Protein 5H7E (pdb70)

Solvent-accessible surface area: 9985 Å² total; per-residue (Å²): 153,156,114,84,63,54,105,0,10,0,0,0,148,8,31,70,121,2,15,51,27,0,35,126,6,19,90,107,30,47,63,72,18,141,56,18,89,66,108,23,8,31,0,42,0,0,61,0,47,57,0,48,45,135,60,22,83,38,0,68,143,7,0,70,154,27,1,80,119,31,32,60,5,96,0,41,3,137,19,33,17,65,66,58,159,66,78,69,28,120,20,0,25,0,96,3,78,9,153,17,3,81,106,2,0,82,71,0,30,40,4,0,174,141,54,67,11,50,59,91,45,160,78,24,127,14,40,0,18,0,0,111,7,61,34,116,26,82,80,14,68,128,35,156,29,134,59,47,20,82,2,72,15,0,10,0,22,64,15,53,115,51,119,97,15,45,70,68,75,90,60,21,89,7,132,6,152,24,50,88,117,120

CATH classification: 3.90.1140.10

Organism: Deinococcus radiodurans (NCBI:txid1299)

Foldseek 3Di:
DDQAFFKKFKWFQDDPVPLVVLVVLCVQWDDFKDWDDNRRWTWTLWIFGGHRPVCVVVLVVLQQVLQAAAAFKKKWWWKWDFPPPDDDGFWIWIFIDTVCRLVSSVSSVVSCVVSVGDTDDDPRGTIITTIGGDDDTDDGDMDTDGDIDTGFWMWMWTWDADPVGIDIDTPDTHGRNHDPVD

Sequence (182 aa):
HQPSTYRLFYALRVPADITAPLAEAQAKLRGNWRAVRPDQMHVTLSYLPAVPPERVEDLKRLGTRLTQDLPPLHVNLRGTGYFPNEGSPRVWFVKTEAEGLTELAENLRAGIRELGIGTDDLAFKAHITLARKKGPAPRLPPLIFDQSWTAPGLTLYRSILRKTGPIYEVQSTFRFRGSASQ

Secondary structure (DSSP, 8-state):
-PPP-EEEEEEEE--HHHHHHHHHHHTT--TT-EEPPGGG-EEEEEEEEEE-GGGHHHHHHHHHHHHTTSPPEEEEEEEEEEESSSSS--EEEEEEE-TTHHHHHHHHHHHHHHTT------S---EEEEEE-SS--PPPPP-B---EEEE-EEEEEEEE--SS--EEEEEEEEE----S--

Nearest PDB structures (foldseek):
  5h7f-assembly1_A  TM=1.005E+00  e=1.367E-35  Deinococcus radiodurans
  1iuh-assembly1_A  TM=9.443E-01  e=1.692E-19  Thermus thermophilus
  1vgj-assembly1_A  TM=8.661E-01  e=1.475E-11  Pyrococcus horikoshii
  4qak-assembly2_B  TM=8.804E-01  e=3.250E-10  Escherichia coli K-12
  5ldo-assembly1_A  TM=8.789E-01  e=5.592E-10  Escherichia coli BL21(DE3)

B-factor: mean 34.12, std 15.96, range [13.55, 97.1]

Radius of gyration: 16.76 Å; Cα contacts (8 Å, |Δi|>4): 367; chains: 1; bounding box: 36×46×36 Å

InterPro domains:
  IPR004175 RNA 2',3'-cyclic phosphodiesterase [MF_01940] (40-210)
  IPR004175 RNA 2',3'-cyclic phosphodiesterase [PTHR35561] (32-211)
  IPR004175 RNA 2',3'-cyclic phosphodiesterase [TIGR02258] (41-209)
  IPR009097 Cyclic phosphodiesterase [SSF55144] (40-212)
  IPR014051 Phosphoesterase, HXTX [PF02834] (48-126)
  IPR014051 Phosphoesterase, HXTX [PF02834] (132-202)

Structure (mmCIF, N/CA/C/O backbone):
data_5H7E
#
_entry.id   5H7E
#
_cell.length_a   91.220
_cell.length_b   91.220
_cell.length_c   169.830
_cell.angle_alpha   90.00
_cell.angle_beta   90.00
_cell.angle_gamma   120.00
#
_symmetry.space_group_name_H-M   'H 3 2'
#
loop_
_entity.id
_entity.type
_entity.pdbx_description
1 polymer "RNA 2',3'-cyclic phosphodiesterase"
2 non-polymer GLYCEROL
3 non-polymer 'SULFATE ION'
4 water water
#
loop_
_atom_site.group_PDB
_atom_site.id
_atom_site.type_symbol
_atom_site.label_atom_id
_atom_site.label_alt_id
_atom_site.label_comp_id
_atom_site.label_asym_id
_atom_site.label_entity_id
_atom_site.label_seq_id
_atom_site.pdbx_PDB_ins_code
_atom_site.Cartn_x
_atom_site.Cartn_y
_atom_site.Cartn_z
_atom_site.occupancy
_atom_site.B_iso_or_equiv
_atom_site.auth_seq_id
_atom_site.auth_comp_id
_atom_site.auth_asym_id
_atom_site.auth_atom_id
_atom_site.pdbx_PDB_model_num
ATOM 1 N N . HIS A 1 1 ? -2.188 -25.927 -34.542 1.00 66.01 35 HIS A N 1
ATOM 2 C CA . HIS A 1 1 ? -3.270 -25.914 -33.564 1.00 60.46 35 HIS A CA 1
ATOM 3 C C . HIS A 1 1 ? -3.682 -24.475 -33.238 1.00 58.93 35 HIS A C 1
ATOM 4 O O . HIS A 1 1 ? -2.902 -23.526 -33.335 1.00 59.20 35 HIS A O 1
ATOM 6 N N . GLN A 1 2 ? -4.934 -24.327 -32.885 1.00 48.63 36 GLN A N 1
ATOM 7 C CA . GLN A 1 2 ? -5.503 -23.040 -32.544 1.00 47.71 36 GLN A CA 1
ATOM 8 C C . GLN A 1 2 ? -5.288 -22.761 -31.055 1.00 47.17 36 GLN A C 1
ATOM 9 O O . GLN A 1 2 ? -4.866 -23.645 -30.302 1.00 47.95 36 GLN A O 1
ATOM 15 N N . PRO A 1 3 ? -5.540 -21.529 -30.595 1.00 43.65 37 PRO A N 1
ATOM 16 C CA . PRO A 1 3 ? -5.309 -21.223 -29.174 1.00 43.40 37 PRO A CA 1
ATOM 17 C C . PRO A 1 3 ? -6.140 -22.113 -28.253 1.00 42.81 37 PRO A C 1
ATOM 18 O O . PRO A 1 3 ? -7.320 -22.378 -28.494 1.00 38.31 37 PRO A O 1
ATOM 22 N N . SER A 1 4 ? -5.518 -22.586 -27.181 1.00 40.81 38 SER A N 1
ATOM 23 C CA . SER A 1 4 ? -6.232 -23.526 -26.328 1.00 37.26 38 SER A CA 1
ATOM 24 C C . SER A 1 4 ? -7.434 -22.853 -25.662 1.00 34.75 38 SER A C 1
ATOM 25 O O . SER A 1 4 ? -7.479 -21.633 -25.449 1.00 40.83 38 SER A O 1
ATOM 28 N N . THR A 1 5 ? -8.437 -23.662 -25.388 1.00 33.17 39 THR A N 1
ATOM 29 C CA . THR A 1 5 ? -9.665 -23.216 -24.753 1.00 30.90 39 THR A CA 1
ATOM 30 C C . THR A 1 5 ? -9.910 -24.112 -23.555 1.00 31.70 39 THR A C 1
ATOM 31 O O . THR A 1 5 ? -9.332 -25.195 -23.443 1.00 34.99 39 THR A O 1
ATOM 35 N N . TYR A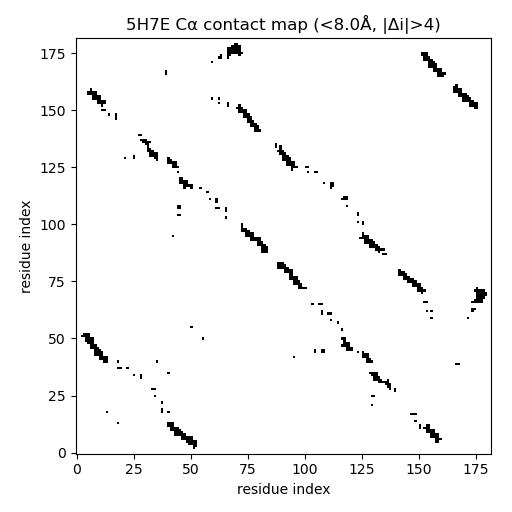 1 6 ? -10.830 -23.680 -22.702 1.00 27.51 40 TYR A N 1
ATOM 36 C CA . TYR A 1 6 ? -11.291 -24.419 -21.540 1.00 27.27 40 TYR A CA 1
ATOM 37 C C . TYR A 1 6 ? -12.713 -24.919 -21.756 1.00 29.56 40 TYR A C 1
ATOM 38 O O . TYR A 1 6 ? -13.541 -24.216 -22.325 1.00 27.96 40 TYR A O 1
ATOM 47 N N . ARG A 1 7 ? -13.038 -26.082 -21.168 1.00 27.11 41 ARG A N 1
ATOM 48 C CA . ARG A 1 7 ? -14.424 -26.547 -21.065 1.00 25.68 41 ARG A CA 1
ATOM 49 C 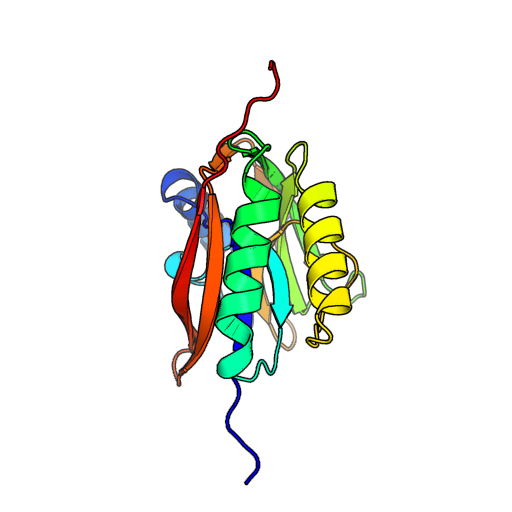C . ARG A 1 7 ? -14.916 -26.140 -19.699 1.00 29.08 41 ARG A C 1
ATOM 50 O O . ARG A 1 7 ? -14.372 -26.608 -18.683 1.00 27.21 41 ARG A O 1
ATOM 58 N N . LEU A 1 8 ? -15.910 -25.240 -19.670 1.00 21.41 42 LEU A N 1
ATOM 59 C CA . LEU A 1 8 ? -16.347 -24.693 -18.401 1.00 21.84 42 LEU A CA 1
ATOM 60 C C . LEU A 1 8 ? -17.832 -24.959 -18.247 1.00 19.59 42 LEU A C 1
ATOM 61 O O . LEU A 1 8 ? -18.550 -25.183 -19.222 1.00 21.62 42 LEU A O 1
ATOM 66 N N . PHE A 1 9 ? -18.302 -24.945 -16.997 1.00 19.83 43 PHE A N 1
ATOM 67 C CA . PHE A 1 9 ? -19.749 -24.977 -16.819 1.00 19.17 43 PHE A CA 1
ATOM 68 C C . PHE A 1 9 ? -20.091 -24.344 -15.487 1.00 18.61 43 PHE A C 1
ATOM 69 O O . PHE A 1 9 ? -19.276 -24.327 -14.575 1.00 19.41 43 PHE A O 1
ATOM 77 N N . TYR A 1 10 ? -21.271 -23.721 -15.433 1.00 18.11 44 TYR A N 1
ATOM 78 C CA . TYR A 1 10 ? -21.800 -23.172 -14.189 1.00 17.44 44 TYR A CA 1
ATOM 79 C C . TYR A 1 10 ? -22.742 -24.195 -13.591 1.00 16.83 44 TYR A C 1
ATOM 80 O O . TYR A 1 10 ? -23.539 -24.781 -14.328 1.00 19.34 44 TYR A O 1
ATOM 89 N N . ALA A 1 11 ? -22.580 -24.461 -12.302 1.00 18.65 45 ALA A N 1
ATOM 90 C CA . ALA A 1 11 ? -23.450 -25.487 -11.712 1.00 18.12 45 ALA A CA 1
ATOM 91 C C . ALA A 1 11 ? -23.620 -25.178 -10.238 1.00 16.42 45 ALA A C 1
ATOM 92 O O . ALA A 1 11 ? -22.812 -24.478 -9.624 1.00 19.23 45 ALA A O 1
ATOM 94 N N . LEU A 1 12 ? -24.636 -25.805 -9.637 1.00 16.64 46 LEU A N 1
ATOM 95 C CA . LEU A 1 12 ? -24.716 -25.914 -8.172 1.00 16.59 46 LEU A CA 1
ATOM 96 C C . LEU A 1 12 ? -24.076 -27.223 -7.714 1.00 19.34 46 LEU A C 1
ATOM 97 O O . LEU A 1 12 ? -24.364 -28.298 -8.262 1.00 17.59 46 LEU A O 1
ATOM 102 N N . ARG A 1 13 ? -23.196 -27.121 -6.724 1.00 17.15 47 ARG A N 1
ATOM 103 C CA . ARG A 1 13 ? -22.655 -28.275 -6.038 1.00 17.29 47 ARG A CA 1
ATOM 104 C C . ARG A 1 13 ? -23.770 -28.968 -5.269 1.00 19.22 47 ARG A C 1
ATOM 105 O O . ARG A 1 13 ? -24.765 -28.348 -4.900 1.00 20.22 47 ARG A O 1
ATOM 113 N N . VAL A 1 14 ? -23.617 -30.272 -5.066 1.00 18.18 48 VAL A N 1
ATOM 114 C CA . VAL A 1 14 ? -24.609 -31.067 -4.338 1.00 18.33 48 VAL A CA 1
ATOM 115 C C . VAL A 1 14 ? -23.932 -31.559 -3.068 1.00 16.39 48 VAL A C 1
ATOM 116 O O . VAL A 1 14 ? -22.863 -32.203 -3.156 1.00 17.29 48 VAL A O 1
ATOM 120 N N . PRO A 1 15 ? -24.467 -31.283 -1.877 1.00 15.58 49 PRO A N 1
ATOM 121 C CA . PRO A 1 15 ? -23.774 -31.612 -0.641 1.00 16.66 49 PRO A CA 1
ATOM 122 C C . PRO A 1 15 ? -23.953 -33.073 -0.243 1.00 17.39 49 PRO A C 1
ATOM 123 O O . PRO A 1 15 ? -24.756 -33.811 -0.810 1.00 17.86 49 PRO A O 1
ATOM 127 N N . ALA A 1 16 ? -23.169 -33.424 0.747 1.00 17.84 50 ALA A N 1
ATOM 128 C CA . ALA A 1 16 ? -23.047 -34.827 1.157 1.00 19.77 50 ALA A CA 1
ATOM 129 C C . ALA A 1 16 ? -24.379 -35.421 1.564 1.00 20.94 50 ALA A C 1
ATOM 130 O O . ALA A 1 16 ? -24.622 -36.619 1.367 1.00 18.48 50 ALA A O 1
ATOM 132 N N . ASP A 1 17 ? -25.240 -34.622 2.205 1.00 19.20 51 ASP A N 1
ATOM 133 C CA . ASP A 1 17 ? -26.492 -35.225 2.650 1.00 19.34 51 ASP A CA 1
ATOM 134 C C . ASP A 1 17 ? -27.435 -35.510 1.520 1.00 17.81 51 ASP A C 1
ATOM 135 O O . ASP A 1 17 ? -28.463 -36.186 1.746 1.00 21.69 51 ASP A O 1
ATOM 140 N N . ILE A 1 18 ? -27.117 -35.024 0.323 1.00 15.59 52 ILE A N 1
ATOM 141 C CA . ILE A 1 18 ? -27.917 -35.302 -0.869 1.00 16.95 52 ILE A CA 1
ATOM 142 C C . ILE A 1 18 ? -27.236 -36.336 -1.750 1.00 19.13 52 ILE A C 1
ATOM 143 O O . ILE A 1 18 ? -27.899 -37.222 -2.284 1.00 17.47 52 ILE A O 1
ATOM 148 N N . THR A 1 19 ? -25.901 -36.242 -1.906 1.00 18.07 53 THR A N 1
ATOM 149 C CA . THR A 1 19 ? -25.273 -37.256 -2.759 1.00 15.07 53 THR A CA 1
ATOM 150 C C . THR A 1 19 ? -25.412 -38.626 -2.133 1.00 18.20 53 THR A C 1
ATOM 151 O O . THR A 1 19 ? -25.400 -39.628 -2.856 1.00 19.91 53 THR A O 1
ATOM 155 N N . ALA A 1 20 ? -25.541 -38.712 -0.797 1.00 20.98 54 ALA A N 1
ATOM 156 C CA . ALA A 1 20 ? -25.584 -40.051 -0.210 1.00 21.55 54 ALA A CA 1
ATOM 157 C C . ALA A 1 20 ? -26.862 -40.782 -0.580 1.00 20.85 54 ALA A C 1
ATOM 158 O O . ALA A 1 20 ? -26.764 -41.954 -1.017 1.00 21.86 54 ALA A O 1
ATOM 160 N N . PRO A 1 21 ? -28.047 -40.213 -0.426 1.00 20.29 55 PRO A N 1
ATOM 161 C CA . PRO A 1 21 ? -29.233 -40.963 -0.862 1.00 21.30 55 PRO A CA 1
ATOM 162 C C . PRO A 1 21 ? -29.282 -41.155 -2.360 1.00 20.57 55 PRO A C 1
ATOM 163 O O . PRO A 1 21 ? -29.830 -42.162 -2.840 1.00 22.71 55 PRO A O 1
ATOM 167 N N . LEU A 1 22 ? -28.690 -40.258 -3.124 1.00 18.47 56 LEU A N 1
ATOM 168 C CA . LEU A 1 22 ? -28.644 -40.496 -4.563 1.00 18.58 56 LEU A CA 1
ATOM 169 C C . LEU A 1 22 ? -27.777 -41.700 -4.878 1.00 18.68 56 LEU A C 1
ATOM 170 O O . LEU A 1 22 ? -28.061 -42.489 -5.787 1.00 20.74 56 LEU A O 1
ATOM 175 N N . ALA A 1 23 ? -26.633 -41.818 -4.208 1.00 17.91 57 ALA A N 1
ATOM 176 C CA . ALA A 1 23 ? -25.806 -42.979 -4.454 1.00 20.36 57 ALA A CA 1
ATOM 177 C C . ALA A 1 23 ? -26.509 -44.256 -4.053 1.00 21.35 57 ALA A C 1
ATOM 178 O O . ALA A 1 23 ? -26.272 -45.302 -4.668 1.00 25.83 57 ALA A O 1
ATOM 180 N N . GLU A 1 24 ? -27.329 -44.209 -2.985 1.00 21.83 58 GLU A N 1
ATOM 181 C CA . GLU A 1 24 ? -28.077 -45.389 -2.611 1.00 26.32 58 GLU A CA 1
ATOM 182 C C . GLU A 1 24 ? -29.047 -45.782 -3.721 1.00 24.72 58 GLU A C 1
ATOM 183 O O . GLU A 1 24 ? -29.257 -46.973 -3.967 1.00 29.42 58 GLU A O 1
ATOM 189 N N . ALA A 1 25 ? -29.635 -44.802 -4.404 1.00 23.99 59 ALA A N 1
ATOM 190 C CA . ALA A 1 25 ? -30.501 -45.120 -5.553 1.00 23.70 59 ALA A CA 1
ATOM 191 C C . ALA A 1 25 ? -29.718 -45.765 -6.683 1.00 26.31 59 ALA A C 1
ATOM 192 O O . ALA A 1 25 ? -30.231 -46.621 -7.405 1.00 27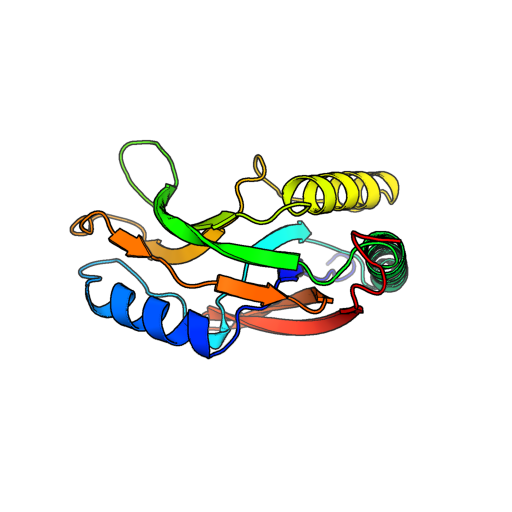.64 59 ALA A O 1
ATOM 194 N N . GLN A 1 26 ? -28.455 -45.378 -6.860 1.00 25.03 60 GLN A N 1
ATOM 195 C CA . GLN A 1 26 ? -27.671 -45.986 -7.923 1.00 25.30 60 GLN A CA 1
ATOM 196 C C . GLN A 1 26 ? -27.364 -47.448 -7.700 1.00 27.03 60 GLN A C 1
ATOM 197 O O . GLN A 1 26 ? -26.968 -48.119 -8.646 1.00 31.72 60 GLN A O 1
ATOM 203 N N . ALA A 1 27 ? -27.521 -47.960 -6.482 1.00 32.45 61 ALA A N 1
ATOM 204 C CA . ALA A 1 27 ? -27.309 -49.395 -6.277 1.00 40.14 61 ALA A CA 1
ATOM 205 C C . ALA A 1 27 ? -28.243 -50.240 -7.140 1.00 44.36 61 ALA A C 1
ATOM 206 O O . ALA A 1 27 ? -27.963 -51.425 -7.381 1.00 42.57 61 ALA A O 1
ATOM 208 N N . LYS A 1 28 ? -29.346 -49.665 -7.622 1.00 41.07 62 LYS A N 1
ATOM 209 C CA . LYS A 1 28 ? -30.269 -50.400 -8.485 1.00 45.56 62 LYS A CA 1
ATOM 210 C C . LYS A 1 28 ? -29.788 -50.508 -9.927 1.00 51.85 62 LYS A C 1
ATOM 211 O O . LYS A 1 28 ? -30.322 -51.328 -10.679 1.00 55.65 62 LYS A O 1
ATOM 217 N N . LEU A 1 29 ? -28.795 -49.728 -10.340 1.00 36.97 63 LEU A N 1
ATOM 218 C CA . LEU A 1 29 ? -28.334 -49.817 -11.717 1.00 34.34 63 LEU A CA 1
ATOM 219 C C . LEU A 1 29 ? -27.851 -51.222 -12.050 1.00 51.65 63 LEU A C 1
ATOM 220 O O . LEU A 1 29 ? -27.232 -51.898 -11.227 1.00 51.77 63 LEU A O 1
ATOM 225 N N . ARG A 1 30 ? -28.074 -51.625 -13.296 1.00 48.17 64 ARG A N 1
ATOM 226 C CA . ARG A 1 30 ? -27.591 -52.909 -13.783 1.00 48.17 64 ARG A CA 1
ATOM 227 C C . ARG A 1 30 ? -27.187 -52.755 -15.245 1.00 49.94 64 ARG A C 1
ATOM 228 O O . ARG A 1 30 ? -27.531 -51.780 -15.910 1.00 46.58 64 ARG A O 1
ATOM 230 N N . GLY A 1 31 ? -26.446 -53.725 -15.756 1.00 54.79 65 GLY A N 1
ATOM 231 C CA . GLY A 1 31 ? -26.176 -53.708 -17.183 1.00 48.80 65 GLY A CA 1
ATOM 232 C C . GLY A 1 31 ? -25.227 -52.601 -17.592 1.00 41.03 65 GLY A C 1
ATOM 233 O O . GLY A 1 31 ? -24.255 -52.297 -16.902 1.00 56.21 65 GLY A O 1
ATOM 234 N N . ASN A 1 32 ? -25.500 -51.980 -18.738 1.00 44.61 66 ASN A N 1
ATOM 235 C CA . ASN A 1 32 ? -24.566 -51.017 -19.305 1.00 44.35 66 ASN A CA 1
ATOM 236 C C . ASN A 1 32 ? -24.619 -49.657 -18.625 1.00 39.75 66 ASN A C 1
ATOM 237 O O . ASN A 1 32 ? -23.901 -48.751 -19.062 1.00 41.62 66 ASN A O 1
ATOM 242 N N . TRP A 1 33 ? -25.477 -49.475 -17.614 1.00 40.69 67 TRP A N 1
ATOM 243 C CA . TRP A 1 33 ? -25.503 -48.203 -16.897 1.00 36.94 67 TRP A CA 1
ATOM 244 C C . TRP A 1 33 ? -24.188 -47.966 -16.162 1.00 37.60 67 TRP A C 1
ATOM 245 O O . TRP A 1 33 ? -23.653 -48.864 -15.501 1.00 41.82 67 TRP A O 1
ATOM 256 N N . ARG A 1 34 ? -23.694 -46.733 -16.254 1.00 36.74 68 ARG A N 1
ATOM 257 C CA . ARG A 1 34 ? -22.463 -46.282 -15.615 1.00 35.31 68 ARG A CA 1
ATOM 258 C C . ARG A 1 34 ? -22.842 -45.179 -14.639 1.00 30.24 68 ARG A C 1
ATOM 259 O O . ARG A 1 34 ? -23.281 -44.102 -15.065 1.00 28.33 68 ARG A O 1
ATOM 267 N N . ALA A 1 35 ? -22.660 -45.446 -13.350 1.00 31.74 69 ALA A N 1
ATOM 268 C CA . ALA A 1 35 ? -23.059 -44.491 -12.327 1.00 27.10 69 ALA A CA 1
ATOM 269 C C . ALA A 1 35 ? -22.135 -43.290 -12.278 1.00 26.43 69 ALA A C 1
ATOM 270 O O . ALA A 1 35 ? -20.917 -43.413 -12.421 1.00 30.62 69 ALA A O 1
ATOM 272 N N . VAL A 1 36 ? -22.715 -42.121 -12.052 1.00 24.07 70 VAL A N 1
ATOM 273 C CA . VAL A 1 36 ? -21.962 -40.886 -11.827 1.00 23.75 70 VAL A CA 1
ATOM 274 C C . VAL A 1 36 ? -21.398 -40.923 -10.412 1.00 26.19 70 VAL A C 1
ATOM 275 O O . VAL A 1 36 ? -22.104 -41.283 -9.477 1.00 26.64 70 VAL A O 1
ATOM 279 N N . ARG A 1 37 ? -20.117 -40.581 -10.250 1.00 23.31 71 ARG A N 1
ATOM 280 C CA . ARG A 1 37 ? -19.559 -40.606 -8.898 1.00 22.78 71 ARG A CA 1
ATOM 281 C C . ARG A 1 37 ? -20.156 -39.461 -8.096 1.00 20.60 71 ARG A C 1
ATOM 282 O O . ARG A 1 37 ? -20.425 -38.396 -8.626 1.00 21.12 71 ARG A O 1
ATOM 290 N N . PRO A 1 38 ? -20.361 -39.652 -6.791 1.00 18.22 72 PRO A N 1
ATOM 291 C CA . PRO A 1 38 ? -20.881 -38.540 -5.987 1.00 18.38 72 PRO A CA 1
ATOM 292 C C . PRO A 1 38 ? -20.092 -37.248 -6.164 1.00 21.42 72 PRO A C 1
ATOM 293 O O . PRO A 1 38 ? -20.687 -36.162 -6.194 1.00 21.43 72 PRO A O 1
ATOM 297 N N . ASP A 1 39 ? -18.748 -37.337 -6.276 1.00 24.57 73 ASP A N 1
ATOM 298 C CA . ASP A 1 39 ? -17.966 -36.115 -6.454 1.00 26.95 73 ASP A CA 1
ATOM 299 C C . ASP A 1 39 ? -18.302 -35.393 -7.738 1.00 27.38 73 ASP A C 1
ATOM 300 O O . ASP A 1 39 ? -18.011 -34.188 -7.859 1.00 34.92 73 ASP A O 1
ATOM 305 N N . GLN A 1 40 ? -18.867 -36.088 -8.737 1.00 24.61 74 GLN A N 1
ATOM 306 C CA . GLN A 1 40 ? -19.226 -35.553 -10.049 1.00 24.83 74 GLN A CA 1
ATOM 307 C C . GLN A 1 40 ? -20.677 -35.010 -10.110 1.00 23.42 74 GLN A C 1
ATOM 308 O O . GLN A 1 40 ? -21.092 -34.487 -11.145 1.00 24.61 74 GLN A O 1
ATOM 314 N N . MET A 1 41 ? -21.469 -35.175 -9.059 1.00 19.68 75 MET A N 1
ATOM 315 C CA . MET A 1 41 ? -22.889 -34.801 -9.121 1.00 17.86 75 MET A CA 1
ATOM 316 C C . MET A 1 41 ? -23.057 -33.295 -8.952 1.00 19.18 75 MET A C 1
ATOM 317 O O . MET A 1 41 ? -22.493 -32.681 -8.046 1.00 21.70 75 MET A O 1
ATOM 322 N N . HIS A 1 42 ? -23.820 -32.692 -9.847 1.00 17.34 76 HIS A N 1
ATOM 323 C CA . HIS A 1 42 ? -24.018 -31.261 -9.784 1.00 16.70 76 HIS A CA 1
ATOM 324 C C . HIS A 1 42 ? -25.276 -30.942 -10.590 1.00 14.60 76 HIS A C 1
ATOM 325 O O . HIS A 1 42 ? -25.788 -31.772 -11.359 1.00 17.58 76 HIS A O 1
ATOM 332 N N . VAL A 1 43 ? -25.789 -29.724 -10.375 1.00 15.11 77 VAL A N 1
ATOM 333 C CA . VAL A 1 43 ? -26.946 -29.214 -11.143 1.00 13.55 77 VAL A CA 1
ATOM 334 C C . VAL A 1 43 ? -26.415 -28.200 -12.162 1.00 16.22 77 VAL A C 1
ATOM 335 O O . VAL A 1 43 ? -26.052 -27.094 -11.774 1.00 18.44 77 VAL A O 1
ATOM 339 N N . THR A 1 44 ? -26.281 -28.607 -13.430 1.00 15.83 78 THR A N 1
ATOM 340 C CA . THR A 1 44 ? -25.678 -27.717 -14.439 1.00 17.36 78 THR A CA 1
ATOM 341 C C . THR A 1 44 ? -26.661 -26.644 -14.845 1.00 17.84 78 THR A C 1
ATOM 342 O O . THR A 1 44 ? -27.834 -26.928 -15.106 1.00 19.41 78 THR A O 1
ATOM 346 N N . LEU A 1 45 ? -26.175 -25.407 -14.956 1.00 16.22 79 LEU A N 1
ATOM 347 C CA . LEU A 1 45 ? -26.979 -24.298 -15.472 1.00 16.65 79 LEU A CA 1
ATOM 348 C C . LEU A 1 45 ? -26.596 -23.902 -16.905 1.00 18.66 79 LEU A C 1
ATOM 349 O O . LEU A 1 45 ? -27.463 -23.482 -17.669 1.00 20.75 79 LEU A O 1
ATOM 354 N N . SER A 1 46 ? -25.322 -24.013 -17.266 1.00 16.73 80 SER A N 1
ATOM 355 C CA . SER A 1 46 ? -24.916 -23.760 -18.630 1.00 18.02 80 SER A CA 1
ATOM 356 C C . SER A 1 46 ? -23.566 -24.423 -18.848 1.00 18.09 80 SER A C 1
ATOM 357 O O . SER A 1 46 ? -22.711 -24.438 -17.954 1.00 19.98 80 SER A O 1
ATOM 360 N N . TYR A 1 47 ? -23.382 -24.976 -20.040 1.00 19.48 81 TYR A N 1
ATOM 361 C CA . TYR A 1 47 ? -22.136 -25.637 -20.418 1.00 20.48 81 TYR A CA 1
ATOM 362 C C . TYR A 1 47 ? -21.488 -24.861 -21.552 1.00 21.99 81 TYR A C 1
ATOM 363 O O . TYR A 1 47 ? -22.144 -24.546 -22.539 1.00 22.31 81 TYR A O 1
ATOM 372 N N . LEU A 1 48 ? -20.196 -24.580 -21.397 1.00 18.79 82 LEU A N 1
ATOM 373 C CA . LEU A 1 48 ? -19.414 -23.729 -22.301 1.00 19.77 82 LEU A CA 1
ATOM 374 C C . LEU A 1 48 ? -18.245 -24.547 -22.818 1.00 23.90 82 LEU A C 1
ATOM 375 O O . LEU A 1 48 ? -17.191 -24.642 -22.159 1.00 24.81 82 LEU A O 1
ATOM 380 N N . PRO A 1 49 ? -18.361 -25.116 -24.006 1.00 24.90 83 PRO A N 1
ATOM 381 C CA . PRO A 1 49 ? -17.385 -26.140 -24.424 1.00 24.56 83 PRO A CA 1
ATOM 382 C C . PRO A 1 49 ? -16.009 -25.619 -24.754 1.00 28.65 83 PRO A C 1
ATOM 383 O O . PRO A 1 49 ? -15.052 -26.407 -24.771 1.00 28.75 83 PRO A O 1
ATOM 387 N N . ALA A 1 50 ? -15.855 -24.320 -25.106 1.00 25.17 84 ALA A N 1
ATOM 388 C CA . ALA A 1 50 ? -14.557 -23.902 -25.666 1.00 26.87 84 ALA A CA 1
ATOM 389 C C . ALA A 1 50 ? -14.341 -22.415 -25.345 1.00 32.18 84 ALA A C 1
ATOM 390 O O . ALA A 1 50 ? -14.474 -21.540 -26.204 1.00 33.92 84 ALA A O 1
ATOM 392 N N . VAL A 1 51 ? -13.986 -22.113 -24.102 1.00 26.84 85 VAL A N 1
ATOM 393 C CA . VAL A 1 51 ? -13.839 -20.728 -23.654 1.00 26.12 85 VAL A CA 1
ATOM 394 C C . VAL A 1 51 ? -12.371 -20.335 -23.751 1.00 29.95 85 VAL A C 1
ATOM 395 O O . VAL A 1 51 ? -11.531 -20.978 -23.105 1.00 29.69 85 VAL A O 1
ATOM 399 N N . PRO A 1 52 ? -12.026 -19.290 -24.489 1.00 28.44 86 PRO A N 1
ATOM 400 C CA . PRO A 1 52 ? -10.653 -18.801 -24.467 1.00 32.07 86 PRO A CA 1
ATOM 401 C C . PRO A 1 52 ? -10.305 -18.335 -23.064 1.00 32.83 86 PRO A C 1
ATOM 402 O O . PRO A 1 52 ? -11.113 -17.680 -22.400 1.00 29.74 86 PRO A O 1
ATOM 406 N N . PRO A 1 53 ? -9.119 -18.678 -22.549 1.00 33.84 87 PRO A N 1
ATOM 407 C CA . PRO A 1 53 ? -8.829 -18.361 -21.127 1.00 34.29 87 PRO A CA 1
ATOM 408 C C . PRO A 1 53 ? -8.932 -16.870 -20.814 1.00 33.98 87 PRO A C 1
ATOM 409 O O . PRO A 1 53 ? -9.317 -16.495 -19.696 1.00 37.61 87 PRO A O 1
ATOM 413 N N . GLU A 1 54 ? -8.709 -16.010 -21.797 1.00 35.07 88 GLU A N 1
ATOM 414 C CA . GLU A 1 54 ? -8.817 -14.576 -21.554 1.00 38.49 88 GLU A CA 1
ATOM 415 C C . GLU A 1 54 ? -10.247 -14.123 -21.284 1.00 36.08 88 GLU A C 1
ATOM 416 O O . GLU A 1 54 ? -10.447 -12.985 -20.850 1.00 41.13 88 GLU A O 1
ATOM 422 N N . ARG A 1 55 ? -11.242 -14.982 -21.499 1.00 32.66 89 ARG A N 1
ATOM 423 C CA . ARG A 1 55 ? -12.627 -14.618 -21.241 1.00 31.86 89 ARG A CA 1
ATOM 424 C C . ARG A 1 55 ? -13.097 -15.040 -19.864 1.00 28.94 89 ARG A C 1
ATOM 425 O O . ARG A 1 55 ? -14.234 -14.734 -19.510 1.00 32.38 89 ARG A O 1
ATOM 433 N N . VAL A 1 56 ? -12.261 -15.730 -19.088 1.00 31.32 90 VAL A N 1
ATOM 434 C CA . VAL A 1 56 ? -12.728 -16.280 -17.823 1.00 29.25 90 VAL A CA 1
ATOM 435 C C . VAL A 1 56 ? -13.078 -15.170 -16.842 1.00 30.92 90 VAL A C 1
ATOM 436 O O . VAL A 1 56 ? -14.045 -15.279 -16.089 1.00 29.39 90 VAL A O 1
ATOM 440 N N . GLU A 1 57 ? -12.299 -14.088 -16.819 1.00 34.82 91 GLU A N 1
ATOM 441 C CA . GLU A 1 57 ? -12.646 -13.000 -15.912 1.00 32.22 91 GLU A CA 1
ATOM 442 C C . GLU A 1 57 ? -14.015 -12.418 -16.217 1.00 30.06 91 GLU A C 1
ATOM 443 O O . GLU A 1 57 ? -14.770 -12.116 -15.286 1.00 33.22 91 GLU A O 1
ATOM 449 N N . ASP A 1 58 ? -14.399 -12.287 -17.500 1.00 30.38 92 ASP A N 1
ATOM 450 C CA . ASP A 1 58 ? -15.774 -11.841 -17.790 1.00 28.68 92 ASP A CA 1
ATOM 451 C C . ASP A 1 58 ? -16.803 -12.797 -17.219 1.00 26.24 92 ASP A C 1
ATOM 452 O O . ASP A 1 58 ? -17.854 -12.364 -16.736 1.00 28.41 92 ASP A O 1
ATOM 457 N N . LEU A 1 59 ? -16.542 -14.100 -17.323 1.00 26.34 93 LEU A N 1
ATOM 458 C CA . LEU A 1 59 ? -17.488 -15.080 -16.802 1.00 25.93 93 LEU A CA 1
ATOM 459 C C . LEU A 1 59 ? -17.579 -15.003 -15.286 1.00 22.82 93 LEU A C 1
ATOM 460 O O . LEU A 1 59 ? -18.641 -15.289 -14.703 1.00 24.21 93 LEU A O 1
ATOM 465 N N . LYS A 1 60 ? -16.466 -14.689 -14.622 1.00 28.87 94 LYS A N 1
ATOM 466 C CA . LYS A 1 60 ? -16.475 -14.540 -13.171 1.00 24.35 94 LYS A CA 1
ATOM 467 C C . LYS A 1 60 ? -17.261 -13.304 -12.762 1.00 26.65 94 LYS A C 1
ATOM 468 O O . LYS A 1 60 ? -18.012 -13.336 -11.789 1.00 27.10 94 LYS A O 1
ATOM 474 N N . ARG A 1 61 ? -17.083 -12.206 -13.484 1.00 28.04 95 ARG A N 1
ATOM 475 C CA . ARG A 1 61 ? -17.860 -11.005 -13.210 1.00 29.37 95 ARG A CA 1
ATOM 476 C C . ARG A 1 61 ? -19.348 -11.268 -13.408 1.00 29.68 95 ARG A C 1
ATOM 477 O O . ARG A 1 61 ? -20.178 -10.738 -12.664 1.00 29.61 95 ARG A O 1
ATOM 485 N N . LEU A 1 62 ? -19.699 -12.016 -14.461 1.00 25.06 96 LEU A N 1
ATOM 486 C CA . LEU A 1 62 ? -21.107 -12.357 -14.692 1.00 24.99 96 LEU A CA 1
ATOM 487 C C . LEU A 1 62 ? -21.668 -13.194 -13.550 1.00 25.85 96 LEU A C 1
ATOM 488 O O . LEU A 1 62 ? -22.770 -12.918 -13.052 1.00 24.45 96 LEU A O 1
ATOM 493 N N . GLY A 1 63 ? -20.909 -14.180 -13.079 1.00 24.55 97 GLY A N 1
ATOM 494 C CA . GLY A 1 63 ? -21.382 -14.996 -11.965 1.00 23.06 97 GLY A CA 1
ATOM 495 C C . GLY A 1 63 ? -21.607 -14.168 -10.713 1.00 25.12 97 GLY A C 1
ATOM 496 O O . GLY A 1 63 ? -22.637 -14.298 -10.049 1.00 24.04 97 GLY A O 1
ATOM 497 N N . THR A 1 64 ? -20.699 -13.226 -10.429 1.00 24.58 98 THR A N 1
ATOM 498 C CA . THR A 1 64 ? -20.876 -12.387 -9.253 1.00 23.31 98 THR A CA 1
ATOM 499 C C . THR A 1 64 ? -22.109 -11.498 -9.392 1.00 25.32 98 THR A C 1
ATOM 500 O O . THR A 1 64 ? -22.892 -11.371 -8.446 1.00 28.91 98 THR A O 1
ATOM 504 N N . ARG A 1 65 ? -22.308 -10.892 -10.560 1.00 25.47 99 ARG A N 1
ATOM 505 C CA . ARG A 1 65 ? -23.413 -9.948 -10.709 1.00 28.12 99 ARG A CA 1
ATOM 506 C C . ARG A 1 65 ? -24.756 -10.664 -10.600 1.00 25.90 99 ARG A C 1
ATOM 507 O O . ARG A 1 65 ? -25.704 -10.127 -10.010 1.00 29.72 99 ARG A O 1
ATOM 515 N N . LEU A 1 66 ? -24.858 -11.864 -11.169 1.00 22.67 100 LEU A N 1
ATOM 516 C CA . LEU A 1 66 ? -26.167 -12.548 -11.192 1.00 22.63 100 LEU A CA 1
ATOM 517 C C . LEU A 1 66 ? -26.543 -13.110 -9.830 1.00 23.58 100 LEU A C 1
ATOM 518 O O . LEU A 1 66 ? -27.728 -13.352 -9.571 1.00 26.62 100 LEU A O 1
ATOM 523 N N . THR A 1 67 ? -25.575 -13.365 -8.956 1.00 23.62 101 THR A N 1
ATOM 524 C CA . THR A 1 67 ? -25.858 -13.966 -7.663 1.00 24.06 101 THR A CA 1
ATOM 525 C C . THR A 1 67 ? -25.931 -12.949 -6.559 1.00 25.79 101 THR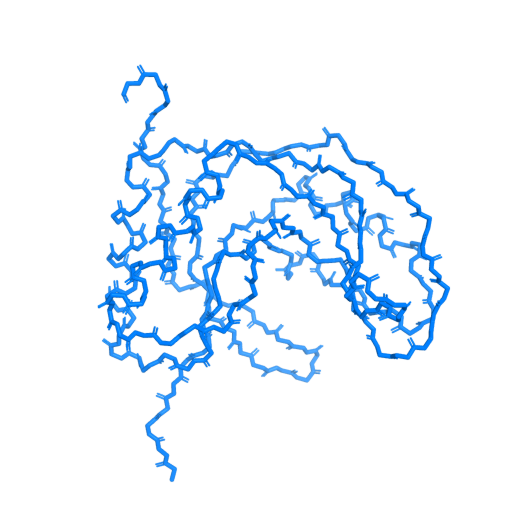 A C 1
ATOM 526 O O . THR A 1 67 ? -26.314 -13.300 -5.439 1.00 28.04 101 THR A O 1
ATOM 530 N N . GLN A 1 68 ? -25.596 -11.695 -6.832 1.00 27.52 102 GLN A N 1
ATOM 531 C CA . GLN A 1 68 ? -25.456 -10.737 -5.749 1.00 28.54 102 GLN A CA 1
ATOM 532 C C . GLN A 1 68 ? -26.771 -10.511 -4.999 1.00 32.94 102 GLN A C 1
ATOM 533 O O . GLN A 1 68 ? -26.759 -10.297 -3.785 1.00 31.30 102 GLN A O 1
ATOM 539 N N . ASP A 1 69 ? -27.916 -10.555 -5.695 1.00 27.58 103 ASP A N 1
ATOM 540 C CA . AS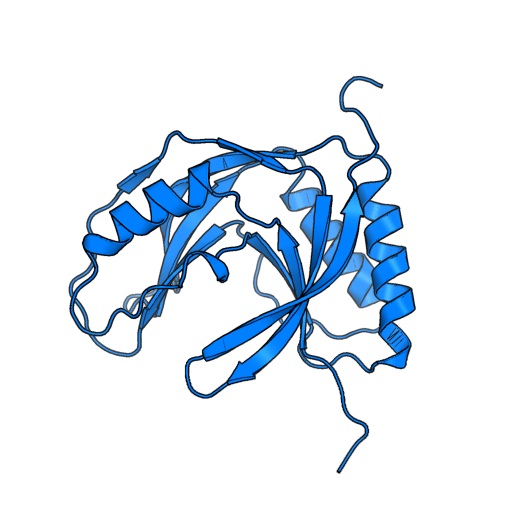P A 1 69 ? -29.191 -10.157 -5.101 1.00 24.37 103 ASP A CA 1
ATOM 541 C C . ASP A 1 69 ? -30.153 -11.321 -4.872 1.00 24.86 103 ASP A C 1
ATOM 542 O O . ASP A 1 69 ? -31.275 -11.097 -4.403 1.00 28.41 103 ASP A O 1
ATOM 547 N N . LEU A 1 70 ? -29.714 -12.564 -5.110 1.00 21.52 104 LEU A N 1
ATOM 548 C CA . LEU A 1 70 ? -30.505 -13.741 -4.791 1.00 21.72 104 LEU A CA 1
ATOM 549 C C . LEU A 1 70 ? -30.133 -14.251 -3.407 1.00 25.58 104 LEU A C 1
ATOM 550 O O . LEU A 1 70 ? -28.948 -14.274 -3.054 1.00 25.06 104 LEU A O 1
ATOM 555 N N . PRO A 1 71 ? -31.080 -14.725 -2.624 1.00 24.55 105 PRO A N 1
ATOM 556 C CA . PRO A 1 71 ? -30.747 -15.464 -1.396 1.00 24.34 105 PRO A CA 1
ATOM 557 C C . PRO A 1 71 ? -30.263 -16.859 -1.732 1.00 19.24 105 PRO A C 1
ATOM 558 O O . PRO A 1 71 ? -30.382 -17.317 -2.874 1.00 19.99 105 PRO A O 1
ATOM 562 N N . PRO A 1 72 ? -29.654 -17.557 -0.773 1.00 21.60 106 PRO A N 1
ATOM 563 C CA . PRO A 1 72 ? -29.306 -18.960 -0.987 1.00 19.54 106 PRO A CA 1
ATOM 564 C C . PRO A 1 72 ? -30.544 -19.702 -1.459 1.00 19.47 106 PRO A C 1
ATOM 565 O O . PRO A 1 72 ? -31.632 -19.467 -0.934 1.00 23.29 106 PRO A O 1
ATOM 569 N N . LEU A 1 73 ? -30.368 -20.563 -2.472 1.00 20.42 107 LEU A N 1
ATOM 570 C CA . LEU A 1 73 ? -31.516 -21.196 -3.107 1.00 17.75 107 LEU A CA 1
ATOM 571 C C . LEU A 1 73 ? -31.864 -22.464 -2.352 1.00 20.62 107 LEU A C 1
ATOM 572 O O . LEU A 1 73 ? -30.980 -23.189 -1.921 1.00 22.56 107 LEU A O 1
ATOM 577 N N . HIS A 1 74 ? -33.160 -22.745 -2.204 1.00 18.24 108 HIS A N 1
ATOM 578 C CA . HIS A 1 74 ? -33.591 -23.952 -1.516 1.00 17.41 108 HIS A CA 1
ATOM 579 C C . HIS A 1 74 ? -33.991 -24.967 -2.565 1.00 16.63 108 HIS A C 1
ATOM 580 O O . HIS A 1 74 ? -34.994 -24.783 -3.255 1.00 19.67 108 HIS A O 1
ATOM 587 N N . VAL A 1 75 ? -33.144 -25.996 -2.761 1.00 15.84 109 VAL A N 1
ATOM 588 C CA . VAL A 1 75 ? -33.281 -26.906 -3.878 1.00 15.56 109 VAL A CA 1
ATOM 589 C C . VAL A 1 75 ? -33.915 -28.192 -3.384 1.00 16.45 109 VAL A C 1
ATOM 590 O O . VAL A 1 75 ? -33.460 -28.758 -2.387 1.00 18.00 109 VAL A O 1
ATOM 594 N N . ASN A 1 76 ? -34.990 -28.618 -4.060 1.00 16.89 110 ASN A N 1
ATOM 595 C CA . ASN A 1 76 ? -35.727 -29.819 -3.678 1.00 17.45 110 ASN A CA 1
ATOM 596 C C . ASN A 1 76 ? -35.487 -30.908 -4.700 1.00 17.25 110 ASN A C 1
ATOM 597 O O . ASN A 1 76 ? -35.630 -30.659 -5.898 1.00 18.42 110 ASN A O 1
ATOM 602 N N . LEU A 1 77 ? -35.132 -32.106 -4.231 1.00 16.41 111 LEU A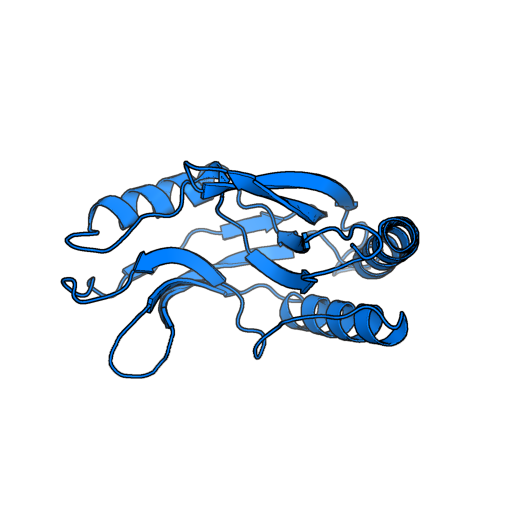 N 1
ATOM 603 C CA . LEU A 1 77 ? -35.180 -33.284 -5.094 1.00 16.72 111 LEU A CA 1
ATOM 604 C C . LEU A 1 77 ? -36.617 -33.662 -5.375 1.00 18.44 111 LEU A C 1
ATOM 605 O O . LEU A 1 77 ? -37.496 -33.512 -4.504 1.00 20.98 111 LEU A O 1
ATOM 610 N N . ARG A 1 78 ? -36.869 -34.123 -6.619 1.00 16.01 112 ARG A N 1
ATOM 611 C CA . ARG A 1 78 ? -38.205 -34.557 -6.979 1.00 16.98 112 ARG A CA 1
ATOM 612 C C . ARG A 1 78 ? -38.098 -36.007 -7.458 1.00 18.47 112 ARG A C 1
ATOM 613 O O . ARG A 1 78 ? -37.610 -36.844 -6.708 1.00 20.40 112 ARG A O 1
ATOM 621 N N . GLY A 1 79 ? -38.590 -36.320 -8.651 1.00 21.61 113 GLY A N 1
ATOM 622 C CA . GLY A 1 79 ? -38.653 -37.702 -9.132 1.00 22.43 113 GLY A CA 1
ATOM 623 C C . GLY A 1 79 ? -37.550 -37.968 -10.146 1.00 22.73 113 GLY A C 1
ATOM 624 O O . GLY A 1 79 ? -36.841 -37.066 -10.541 1.00 21.74 113 GLY A O 1
ATOM 625 N N . THR A 1 80 ? -37.377 -39.240 -10.502 1.00 24.40 114 THR A N 1
ATOM 626 C CA . THR A 1 80 ? -36.394 -39.575 -11.522 1.00 24.73 114 THR A CA 1
ATOM 627 C C . THR A 1 80 ? -37.004 -39.487 -12.921 1.00 31.55 114 THR A C 1
ATOM 628 O O . THR A 1 80 ? -38.230 -39.489 -13.113 1.00 35.94 114 THR A O 1
ATOM 632 N N . GLY A 1 81 ? -36.128 -39.462 -13.924 1.00 23.33 115 GLY A N 1
ATOM 633 C CA . GLY A 1 81 ? -36.546 -39.475 -15.319 1.00 29.54 115 GLY A CA 1
ATOM 634 C C . GLY A 1 81 ? -35.378 -39.810 -16.228 1.00 30.88 115 GLY A C 1
ATOM 635 O O . GLY A 1 81 ? -34.258 -40.054 -15.763 1.00 25.33 115 GLY A O 1
ATOM 636 N N . TYR A 1 82 ? -35.647 -39.837 -17.549 1.00 32.44 116 TYR A N 1
ATOM 637 C CA . TYR A 1 82 ? -34.648 -40.218 -18.552 1.00 30.18 116 TYR A CA 1
ATOM 638 C C . TYR A 1 82 ? -34.477 -39.176 -19.651 1.00 33.60 116 TYR A C 1
ATOM 639 O O . TYR A 1 82 ? -35.435 -38.506 -20.041 1.00 34.87 116 TYR A O 1
ATOM 648 N N . PHE A 1 83 ? -33.254 -39.068 -20.177 1.00 31.01 117 PHE A N 1
ATOM 649 C CA . PHE A 1 83 ? -33.008 -38.403 -21.476 1.00 39.91 117 PHE A CA 1
ATOM 650 C C . PHE A 1 83 ? -32.475 -39.452 -22.442 1.00 42.38 117 PHE A C 1
ATOM 651 O O . PHE A 1 83 ? -31.653 -40.280 -22.068 1.00 36.05 117 PHE A O 1
ATOM 659 N N . PRO A 1 84 ? -32.937 -39.446 -23.709 1.00 39.44 118 PRO A N 1
ATOM 660 C CA . PRO A 1 84 ? -33.961 -38.551 -24.217 1.00 36.75 118 PRO A CA 1
ATOM 661 C C . PRO A 1 84 ? -35.325 -39.086 -23.823 1.00 49.05 118 PRO A C 1
ATOM 662 O O . PRO A 1 84 ? -35.449 -40.239 -23.389 1.00 55.03 118 PRO A O 1
ATOM 666 N N . ASN A 1 85 ? -36.346 -38.247 -23.953 1.00 62.53 119 ASN A N 1
ATOM 667 C CA . ASN A 1 85 ? -37.709 -38.718 -23.744 1.00 67.91 119 ASN A CA 1
ATOM 668 C C . ASN A 1 85 ? -38.024 -39.932 -24.618 1.00 65.97 119 ASN A C 1
ATOM 669 O O . ASN A 1 85 ? -38.716 -40.858 -24.180 1.00 80.15 119 ASN A O 1
ATOM 674 N N . GLU A 1 86 ? -37.254 -40.034 -25.692 1.00 63.25 120 GLU A N 1
ATOM 675 C CA . GLU A 1 86 ? -37.376 -41.051 -26.724 1.00 62.33 120 GLU A CA 1
ATOM 676 C C . GLU A 1 86 ? -37.117 -42.436 -26.165 1.00 65.07 120 GLU A C 1
ATOM 677 O O . GLU A 1 86 ? -36.709 -42.589 -25.028 1.00 86.88 120 GLU A O 1
ATOM 679 N N . GLY A 1 87 ? -37.375 -43.455 -26.969 1.00 71.89 121 GLY A N 1
ATOM 680 C CA . GLY A 1 87 ? -37.304 -44.819 -26.490 1.00 76.56 121 GLY A CA 1
ATOM 681 C C . GLY A 1 87 ? -36.030 -45.343 -25.860 1.00 74.75 121 GLY A C 1
ATOM 682 O O . GLY A 1 87 ? -36.137 -46.045 -24.857 1.00 80.84 121 GLY A O 1
ATOM 683 N N . SER A 1 88 ? -34.852 -45.028 -26.387 1.00 72.32 122 SER A N 1
ATOM 684 C CA . SER A 1 88 ? -33.648 -45.539 -25.747 1.00 62.73 122 SER A CA 1
ATOM 685 C C . SER A 1 88 ? -33.032 -44.476 -24.855 1.00 54.11 122 SER A C 1
ATOM 686 O O . SER A 1 88 ? -32.512 -43.480 -25.317 1.00 53.79 122 SER A O 1
ATOM 689 N N . PRO A 1 89 ? -33.065 -44.723 -23.562 1.00 49.14 123 PRO A N 1
ATOM 690 C CA . PRO A 1 89 ? -32.497 -43.770 -22.612 1.00 43.51 123 PRO A CA 1
ATOM 691 C C . PRO A 1 89 ? -30.983 -43.785 -22.586 1.00 42.40 123 PRO A C 1
ATOM 692 O O . PRO A 1 89 ? -30.367 -44.837 -22.567 1.00 40.78 123 PRO A O 1
ATOM 696 N N . ARG A 1 90 ? -30.387 -42.605 -22.590 1.00 37.49 124 ARG A N 1
ATOM 697 C CA . ARG A 1 90 ? -28.948 -42.491 -22.482 1.00 39.71 124 ARG A CA 1
ATOM 698 C C . ARG A 1 90 ? -28.545 -41.942 -21.106 1.00 35.82 124 ARG A C 1
ATOM 699 O O . ARG A 1 90 ? -27.423 -42.114 -20.675 1.00 33.96 124 ARG A O 1
ATOM 707 N N . VAL A 1 91 ? -29.474 -41.252 -20.450 1.00 29.86 125 VAL A N 1
ATOM 708 C CA . VAL A 1 91 ? -29.241 -40.634 -19.151 1.00 29.69 125 VAL A CA 1
ATOM 709 C C . VAL A 1 91 ? -30.365 -40.887 -18.142 1.00 31.50 125 VAL A C 1
ATOM 710 O O . VAL A 1 91 ? -31.523 -40.814 -18.495 1.00 28.37 125 VAL A O 1
ATOM 714 N N . TRP A 1 92 ? -30.007 -41.187 -16.895 1.00 25.16 126 TRP A N 1
ATOM 715 C CA . TRP A 1 92 ? -30.962 -41.338 -15.811 1.00 20.49 126 TRP A CA 1
ATOM 716 C C . TRP A 1 92 ? -30.657 -40.181 -14.875 1.00 20.18 126 TRP A C 1
ATOM 717 O O . TRP A 1 92 ? -29.512 -39.954 -14.553 1.00 22.00 126 TRP A O 1
ATOM 728 N N . PHE A 1 93 ? -31.672 -39.441 -14.454 1.00 19.40 127 PHE A N 1
ATOM 729 C CA . PHE A 1 93 ? -31.416 -38.274 -13.618 1.00 15.89 127 PHE A CA 1
ATOM 730 C C . PHE A 1 93 ? -32.519 -38.136 -12.572 1.00 17.29 127 PHE A C 1
ATOM 731 O O . PHE A 1 93 ? -33.545 -38.818 -12.628 1.00 19.44 127 PHE A O 1
ATOM 739 N N . VAL A 1 94 ? -32.245 -37.304 -11.568 1.00 17.66 128 VAL A N 1
ATOM 740 C CA . VAL A 1 94 ? -33.285 -36.860 -10.620 1.00 16.85 128 VAL A CA 1
ATOM 741 C C . VAL A 1 94 ? -33.575 -35.391 -10.894 1.00 16.00 128 VAL A C 1
ATOM 742 O O . VAL A 1 94 ? -32.652 -34.587 -11.058 1.00 16.56 128 VAL A O 1
ATOM 746 N N . LYS A 1 95 ? -34.870 -35.054 -10.990 1.00 15.91 129 LYS A N 1
ATOM 747 C CA . LYS A 1 95 ? -35.265 -33.664 -11.189 1.00 17.33 129 LYS A CA 1
ATOM 748 C C . LYS A 1 95 ? -35.036 -32.864 -9.912 1.00 16.86 129 LYS A C 1
ATOM 749 O O . LYS A 1 95 ? -35.250 -33.361 -8.809 1.00 19.04 129 LYS A O 1
ATOM 755 N N . THR A 1 96 ? -34.626 -31.586 -10.066 1.00 16.71 130 THR A N 1
ATOM 756 C CA . THR A 1 96 ? -34.474 -30.682 -8.926 1.00 16.15 130 THR A CA 1
ATOM 757 C C . THR A 1 96 ? -35.318 -29.454 -9.202 1.00 19.94 130 THR A C 1
ATOM 758 O O . THR A 1 96 ? -35.495 -29.066 -10.360 1.00 23.04 130 THR A O 1
ATOM 762 N N . GLU A 1 97 ? -35.896 -28.900 -8.127 1.00 18.89 131 GLU A N 1
ATOM 763 C CA . GLU A 1 97 ? -36.724 -27.686 -8.269 1.00 18.28 131 GLU A CA 1
ATOM 764 C C . GLU A 1 97 ? -36.256 -26.680 -7.237 1.00 19.32 131 GLU A C 1
ATOM 765 O O . GLU A 1 97 ? -35.968 -27.053 -6.111 1.00 20.03 131 GLU A O 1
ATOM 771 N N . ALA A 1 98 ? -36.209 -25.384 -7.610 1.00 18.80 132 ALA A N 1
ATOM 772 C CA . ALA A 1 98 ? -35.939 -24.338 -6.621 1.00 18.74 132 ALA A CA 1
ATOM 773 C C . ALA A 1 98 ? -36.526 -23.041 -7.141 1.00 18.86 132 ALA A C 1
ATOM 774 O O . ALA A 1 98 ? -36.322 -22.715 -8.306 1.00 21.01 132 ALA A O 1
ATOM 776 N N . GLU A 1 99 ? -37.135 -22.262 -6.245 1.00 17.73 133 GLU A N 1
ATOM 777 C CA . GLU A 1 99 ? -37.543 -20.913 -6.657 1.00 18.27 133 GLU A CA 1
ATOM 778 C C . GLU A 1 99 ? -36.328 -20.123 -7.138 1.00 22.44 133 GLU A C 1
ATOM 779 O O . GLU A 1 99 ? -35.309 -20.036 -6.449 1.00 21.77 133 GLU A O 1
ATOM 785 N N . GLY A 1 100 ? -36.432 -19.523 -8.315 1.00 19.74 134 GLY A N 1
ATOM 786 C CA . GLY A 1 100 ? -35.319 -18.725 -8.816 1.00 21.05 134 GLY A CA 1
ATOM 787 C C . GLY A 1 100 ? -34.365 -19.458 -9.727 1.00 24.03 134 GLY A C 1
ATOM 788 O O . GLY A 1 100 ? -33.577 -18.790 -10.434 1.00 25.04 134 GLY A O 1
ATOM 789 N N . LEU A 1 101 ? -34.408 -20.791 -9.747 1.00 19.62 135 LEU A N 1
ATOM 790 C CA . LEU A 1 101 ? -33.332 -21.530 -10.436 1.00 21.73 135 LEU A CA 1
ATOM 791 C C . LEU A 1 101 ? -33.453 -21.406 -11.958 1.00 21.42 135 LEU A C 1
ATOM 792 O O . LEU A 1 101 ? -32.440 -21.206 -12.646 1.00 20.33 135 LEU A O 1
ATOM 797 N N . THR A 1 102 ? -34.659 -21.575 -12.519 1.00 20.81 136 THR A N 1
ATOM 798 C CA . THR A 1 102 ? -34.826 -21.332 -13.953 1.00 20.08 136 THR A CA 1
ATOM 799 C C . THR A 1 102 ? -34.447 -19.904 -14.334 1.00 21.64 136 THR A C 1
ATOM 800 O O . THR A 1 102 ? -33.754 -19.692 -15.334 1.00 21.88 136 THR A O 1
ATOM 804 N N . GLU A 1 103 ? -34.890 -18.916 -13.554 1.00 22.69 137 GLU A N 1
ATOM 805 C CA . GLU A 1 103 ? -34.555 -17.531 -13.850 1.00 24.95 137 GLU A CA 1
ATOM 806 C C . GLU A 1 103 ? -33.046 -17.320 -13.826 1.00 23.39 137 GLU A C 1
ATOM 807 O O . GLU A 1 103 ? -32.500 -16.662 -14.702 1.00 25.77 137 GLU A O 1
ATOM 813 N N . LEU A 1 104 ? -32.365 -17.907 -12.864 1.00 21.30 138 LEU A N 1
ATOM 814 C CA . LEU A 1 104 ? -30.898 -17.777 -12.819 1.00 20.98 138 LEU A CA 1
ATOM 815 C C . LEU A 1 104 ? -30.256 -18.415 -14.039 1.00 21.00 138 LEU A C 1
ATOM 816 O O . LEU A 1 104 ? -29.381 -17.823 -14.680 1.00 20.72 138 LEU A O 1
ATOM 821 N N . ALA A 1 105 ? -30.693 -19.620 -14.392 1.00 20.99 139 ALA A N 1
ATOM 822 C CA . ALA A 1 105 ? -30.107 -20.256 -15.567 1.00 21.13 139 ALA A CA 1
ATOM 823 C C . ALA A 1 105 ? -30.356 -19.461 -16.830 1.00 21.75 139 ALA A C 1
ATOM 824 O O . ALA A 1 105 ? -29.455 -19.334 -17.673 1.00 23.17 139 ALA A O 1
ATOM 826 N N . GLU A 1 106 ? -31.577 -18.921 -16.999 1.00 21.89 140 GLU A N 1
ATOM 827 C CA . GLU A 1 106 ? -31.849 -18.198 -18.230 1.00 22.33 140 GLU A CA 1
ATOM 828 C C . GLU A 1 106 ? -31.079 -16.876 -18.280 1.00 22.69 140 GLU A C 1
ATOM 829 O O . GLU A 1 106 ? -30.636 -16.464 -19.368 1.00 25.88 140 GLU A O 1
ATOM 835 N N . ASN A 1 107 ? -30.961 -16.169 -17.131 1.00 23.15 141 ASN A N 1
ATOM 836 C CA . ASN A 1 107 ? -30.163 -14.927 -17.101 1.00 25.10 141 ASN A CA 1
ATOM 837 C C . ASN A 1 107 ? -28.696 -15.230 -17.377 1.00 25.55 141 ASN A C 1
ATOM 838 O O . ASN A 1 107 ? -28.013 -14.453 -18.059 1.00 26.70 141 ASN A O 1
ATOM 843 N N . LEU A 1 108 ? -28.198 -16.348 -16.829 1.00 24.49 142 LEU A N 1
ATOM 844 C CA . LEU A 1 108 ? -26.813 -16.737 -17.060 1.00 19.66 142 LEU A CA 1
ATOM 845 C C . LEU A 1 108 ? -26.576 -17.006 -18.541 1.00 23.86 142 LEU A C 1
ATOM 846 O O . LEU A 1 108 ? -25.616 -16.498 -19.147 1.00 23.96 142 LEU A O 1
ATOM 851 N N . ARG A 1 109 ? -27.461 -17.804 -19.146 1.00 23.65 143 ARG A N 1
ATOM 852 C CA . ARG A 1 109 ? -27.304 -18.136 -20.561 1.00 22.05 143 ARG A CA 1
ATOM 853 C C . ARG A 1 109 ? -27.373 -16.887 -21.416 1.00 25.10 143 ARG A C 1
ATOM 854 O O . ARG A 1 109 ? -26.617 -16.746 -22.396 1.00 26.67 143 ARG A O 1
ATOM 862 N N . ALA A 1 110 ? -28.289 -15.969 -21.081 1.00 25.04 144 ALA A N 1
ATOM 863 C CA . ALA A 1 110 ? -28.349 -14.730 -21.831 1.00 26.98 144 ALA A CA 1
ATOM 864 C C . ALA A 1 110 ? -27.074 -13.915 -21.656 1.00 26.49 144 ALA A C 1
ATOM 865 O O . ALA A 1 110 ? -26.620 -13.265 -22.611 1.00 28.64 144 ALA A O 1
ATOM 867 N N . GLY A 1 111 ? -26.553 -13.853 -20.424 1.00 27.71 145 GLY A N 1
ATOM 868 C CA . GLY A 1 111 ? -25.343 -13.074 -20.196 1.00 27.16 145 GLY A CA 1
ATOM 869 C C . GLY A 1 111 ? -24.144 -13.653 -20.920 1.00 25.58 145 GLY A C 1
ATOM 870 O O . GLY A 1 111 ? -23.286 -12.914 -21.397 1.00 30.08 145 GLY A O 1
ATOM 871 N N . ILE A 1 112 ? -24.058 -14.972 -20.964 1.00 22.04 146 ILE A N 1
ATOM 872 C CA . ILE A 1 112 ? -22.946 -15.608 -21.640 1.00 23.95 146 ILE A CA 1
ATOM 873 C C . ILE A 1 112 ? -22.986 -15.268 -23.126 1.00 26.63 146 ILE A C 1
ATOM 874 O O . ILE A 1 112 ? -21.967 -14.963 -23.720 1.00 29.49 146 ILE A O 1
ATOM 879 N N . ARG A 1 113 ? -24.177 -15.303 -23.703 1.00 29.08 147 ARG A N 1
ATOM 880 C CA . ARG A 1 113 ? -24.386 -14.980 -25.109 1.00 34.24 147 ARG A CA 1
ATOM 881 C C . ARG A 1 113 ? -24.022 -13.534 -25.384 1.00 30.09 147 ARG A C 1
ATOM 882 O O . ARG A 1 113 ? -23.421 -13.216 -26.399 1.00 34.50 147 ARG A O 1
ATOM 890 N N . GLU A 1 114 ? -24.394 -12.663 -24.464 1.00 29.18 148 GLU A N 1
ATOM 891 C CA . GLU A 1 114 ? -24.133 -11.239 -24.590 1.00 35.30 148 GLU A CA 1
ATOM 892 C C . GLU A 1 114 ? -22.623 -10.999 -24.650 1.00 33.21 148 GLU A C 1
ATOM 893 O O . GLU A 1 114 ? -22.164 -10.079 -25.305 1.00 35.81 148 GLU A O 1
ATOM 899 N N . LEU A 1 115 ? -21.867 -11.803 -23.917 1.00 31.34 149 LEU A N 1
ATOM 900 C CA . LEU A 1 115 ? -20.405 -11.737 -23.929 1.00 30.17 149 LEU A CA 1
ATOM 901 C C . LEU A 1 115 ? -19.817 -12.311 -25.206 1.00 30.89 149 LEU A C 1
ATOM 902 O O . LEU A 1 115 ? -18.611 -12.205 -25.397 1.00 36.57 149 LEU A O 1
ATOM 907 N N . GLY A 1 116 ? -20.624 -12.917 -26.078 1.00 32.15 150 GLY A N 1
ATOM 908 C CA . GLY A 1 116 ? -20.080 -13.550 -27.270 1.00 30.18 150 GLY A CA 1
ATOM 909 C C . GLY A 1 116 ? -19.291 -14.808 -26.981 1.00 29.36 150 GLY A C 1
ATOM 910 O O . GLY A 1 116 ? -18.337 -15.107 -27.695 1.00 31.14 150 GLY A O 1
ATOM 911 N N . ILE A 1 117 ? -19.644 -15.512 -25.926 1.00 31.03 151 ILE A N 1
ATOM 912 C CA . ILE A 1 117 ? -19.013 -16.768 -25.538 1.00 25.38 151 ILE A CA 1
ATOM 913 C C . ILE A 1 117 ? -19.973 -17.898 -25.863 1.00 27.32 151 ILE A C 1
ATOM 914 O O . ILE A 1 117 ? -21.178 -17.782 -25.612 1.00 29.12 151 ILE A O 1
ATOM 919 N N . GLY A 1 118 ? -19.449 -18.988 -26.421 1.00 27.47 152 GLY A N 1
ATOM 920 C CA . GLY A 1 118 ? -20.314 -20.067 -26.895 1.00 26.91 152 GLY A CA 1
ATOM 921 C C . GLY A 1 118 ? -20.838 -20.983 -25.794 1.00 27.64 152 GLY A C 1
ATOM 922 O O . GLY A 1 118 ? -20.160 -21.292 -24.814 1.00 27.81 152 GLY A O 1
ATOM 923 N N . THR A 1 119 ? -22.077 -21.426 -25.971 1.00 23.99 153 THR A N 1
ATOM 924 C CA . THR A 1 119 ? -22.675 -22.412 -25.089 1.00 21.69 153 THR A CA 1
ATOM 925 C C . THR A 1 119 ? -23.047 -23.645 -25.879 1.00 22.49 153 THR A C 1
ATOM 926 O O . THR A 1 119 ? -23.048 -23.651 -27.098 1.00 25.17 153 THR A 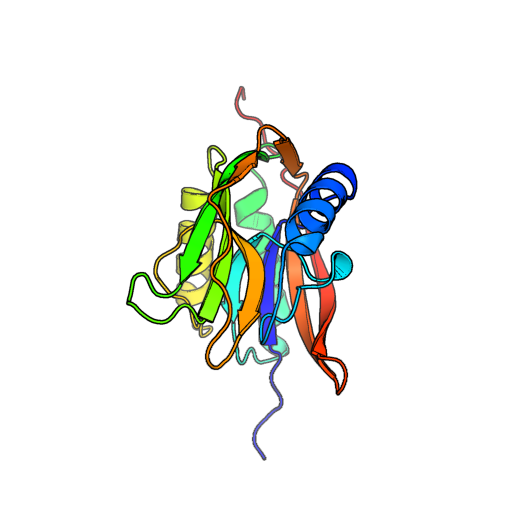O 1
ATOM 930 N N . ASP A 1 120 ? -23.373 -24.713 -25.152 1.00 23.66 154 ASP A N 1
ATOM 931 C CA . ASP A 1 120 ? -23.800 -25.932 -25.827 1.00 25.95 154 ASP A CA 1
ATOM 932 C C . ASP A 1 120 ? -24.869 -26.559 -24.940 1.00 26.26 154 ASP A C 1
ATOM 933 O O . ASP A 1 120 ? -24.672 -27.647 -24.376 1.00 26.36 154 ASP A O 1
ATOM 938 N N . ASP A 1 121 ? -26.010 -25.871 -24.864 1.00 24.78 155 ASP A N 1
ATOM 939 C CA . ASP A 1 121 ? -27.097 -26.203 -23.949 1.00 25.35 155 ASP A CA 1
ATOM 940 C C . ASP A 1 121 ? -28.307 -26.714 -24.714 1.00 26.50 155 ASP A C 1
ATOM 941 O O . ASP A 1 121 ? -28.532 -26.380 -25.888 1.00 31.37 155 ASP A O 1
ATOM 946 N N . LEU A 1 122 ? -29.063 -27.571 -24.027 1.00 26.59 156 LEU A N 1
ATOM 947 C CA . LEU A 1 122 ? -30.438 -27.884 -24.414 1.00 28.22 156 LEU A CA 1
ATOM 948 C C . LEU A 1 122 ? -31.398 -27.044 -23.554 1.00 26.29 156 LEU A C 1
ATOM 949 O O . LEU A 1 122 ? -30.981 -26.314 -22.642 1.00 27.54 156 LEU A O 1
ATOM 954 N N . ALA A 1 123 ? -32.701 -27.137 -23.824 1.00 27.86 157 ALA A N 1
ATOM 955 C CA . ALA A 1 123 ? -33.685 -26.452 -22.988 1.00 27.85 157 ALA A CA 1
ATOM 956 C C . ALA A 1 123 ? -33.426 -26.766 -21.531 1.00 28.03 157 ALA A C 1
ATOM 957 O O . ALA A 1 123 ? -33.127 -27.906 -21.186 1.00 28.08 157 ALA A O 1
ATOM 959 N N . PHE A 1 124 ? -33.488 -25.743 -20.666 1.00 26.96 158 PHE A N 1
ATOM 960 C CA . PHE A 1 124 ? -33.115 -25.937 -19.266 1.00 21.99 158 PHE A CA 1
ATOM 961 C C . PHE A 1 124 ? -34.163 -26.774 -18.546 1.00 21.08 158 PHE A C 1
ATOM 962 O O . PHE A 1 124 ? -35.352 -26.446 -18.571 1.00 25.00 158 PHE A O 1
ATOM 970 N N . LYS A 1 125 ? -33.706 -27.840 -17.900 1.00 21.34 159 LYS A N 1
ATOM 971 C CA . LYS A 1 125 ? -34.551 -28.737 -17.110 1.00 20.52 159 LYS A CA 1
ATOM 972 C C . LYS A 1 125 ? -33.648 -29.151 -15.965 1.00 22.06 159 LYS A C 1
ATOM 973 O O . LYS A 1 125 ? -32.810 -30.042 -16.149 1.00 26.26 159 LYS A O 1
ATOM 979 N N . ALA A 1 126 ? -33.794 -28.509 -14.812 1.00 18.91 160 ALA A N 1
ATOM 980 C CA . ALA A 1 126 ? -32.824 -28.703 -13.745 1.00 16.35 160 ALA A CA 1
ATOM 981 C C . ALA A 1 126 ? -32.834 -30.147 -13.260 1.00 17.49 160 ALA A C 1
ATOM 982 O O . ALA A 1 126 ? -33.895 -30.717 -12.969 1.00 20.00 160 ALA A O 1
ATOM 984 N N . HIS A 1 127 ? -31.648 -30.738 -13.164 1.00 16.35 161 HIS A N 1
ATOM 985 C CA . HIS A 1 127 ? -31.563 -32.138 -12.752 1.00 16.51 161 HIS A CA 1
ATOM 986 C C . HIS A 1 127 ? -30.159 -32.405 -12.244 1.00 18.35 161 HIS A C 1
ATOM 987 O O . HIS A 1 127 ? -29.212 -31.638 -12.505 1.00 18.23 161 HIS A O 1
ATOM 994 N N . ILE A 1 128 ? -30.038 -33.545 -11.542 1.00 15.91 162 ILE A N 1
ATOM 995 C CA . ILE A 1 128 ? -28.726 -34.153 -11.239 1.00 15.87 162 ILE A CA 1
ATOM 996 C C . ILE A 1 128 ? -28.686 -35.457 -12.006 1.00 18.77 162 ILE A C 1
ATOM 997 O O . ILE A 1 128 ? -29.503 -36.364 -11.755 1.00 17.97 162 ILE A O 1
ATOM 1002 N N . THR A 1 129 ? -27.706 -35.597 -12.914 1.00 17.50 163 THR A N 1
ATOM 1003 C CA . THR A 1 129 ? -27.533 -36.871 -13.608 1.00 17.39 163 THR A CA 1
ATOM 1004 C C . THR A 1 129 ? -26.978 -37.934 -12.670 1.00 19.98 163 THR A C 1
ATOM 1005 O O . THR A 1 129 ? -26.010 -37.707 -11.916 1.00 20.94 163 THR A O 1
ATOM 1009 N N . LEU A 1 130 ? -27.588 -39.103 -12.733 1.00 18.01 164 LEU A N 1
ATOM 1010 C CA . LEU A 1 130 ? -27.210 -40.217 -11.872 1.00 20.11 164 LEU A CA 1
ATOM 1011 C C . LEU A 1 130 ? -26.469 -41.313 -12.622 1.00 21.81 164 LEU A C 1
ATOM 1012 O O . LEU A 1 130 ? -25.670 -42.069 -12.024 1.00 23.07 164 LEU A O 1
ATOM 1017 N N . ALA A 1 131 ? -26.750 -41.477 -13.913 1.00 21.82 165 ALA A N 1
ATOM 1018 C CA . ALA A 1 131 ? -26.140 -42.587 -14.637 1.00 21.21 165 ALA A CA 1
ATOM 1019 C C . ALA A 1 131 ? -26.235 -42.272 -16.113 1.00 23.85 165 ALA A C 1
ATOM 1020 O O . ALA A 1 131 ? -27.096 -41.509 -16.540 1.00 24.18 165 ALA A O 1
ATOM 1022 N N . ARG A 1 132 ? -25.315 -42.851 -16.876 1.00 28.13 166 ARG A N 1
ATOM 1023 C CA . ARG A 1 132 ? -25.310 -42.765 -18.328 1.00 34.36 166 ARG A CA 1
ATOM 1024 C C . ARG A 1 132 ? -25.124 -44.155 -18.931 1.00 34.06 166 ARG A C 1
ATOM 1025 O O . ARG A 1 132 ? -24.535 -45.062 -18.317 1.00 33.37 166 ARG A O 1
ATOM 1033 N N . LYS A 1 133 ? -25.645 -44.342 -20.139 1.00 34.18 167 LYS A N 1
ATOM 1034 C CA . LYS A 1 133 ? -25.303 -45.581 -20.827 1.00 35.81 167 LYS A CA 1
ATOM 1035 C C . LYS A 1 133 ? -25.334 -45.385 -22.324 1.00 42.30 167 LYS A C 1
ATOM 1036 O O . LYS A 1 133 ? -25.908 -44.428 -22.847 1.00 39.79 167 LYS A O 1
ATOM 1042 N N . LYS A 1 134 ? -24.684 -46.314 -22.994 1.00 48.69 168 LYS A N 1
ATOM 1043 C CA . LYS A 1 134 ? -24.847 -46.553 -24.418 1.00 54.09 168 LYS A CA 1
ATOM 1044 C C . LYS A 1 134 ? -25.249 -48.013 -24.565 1.00 53.30 168 LYS A C 1
ATOM 1045 O O . LYS A 1 134 ? -24.552 -48.902 -24.070 1.00 56.62 168 LYS A O 1
ATOM 1047 N N . GLY A 1 135 ? -26.396 -48.258 -25.177 1.00 53.03 169 GLY A N 1
ATOM 1048 C CA . GLY A 1 135 ? -26.834 -49.611 -25.418 1.00 46.64 169 GLY A CA 1
ATOM 1049 C C . GLY A 1 135 ? -27.763 -50.102 -24.328 1.00 49.19 169 GLY A C 1
ATOM 1050 O O . GLY A 1 135 ? -28.090 -49.371 -23.397 1.00 44.81 169 GLY A O 1
ATOM 1051 N N . PRO A 1 136 ? -28.175 -51.356 -24.398 1.00 56.89 170 PRO A N 1
ATOM 1052 C CA . PRO A 1 136 ? -29.315 -51.787 -23.586 1.00 57.03 170 PRO A CA 1
ATOM 1053 C C . PRO A 1 136 ? -28.958 -52.026 -22.132 1.00 60.21 170 PRO A C 1
ATOM 1054 O O . PRO A 1 136 ? -27.839 -52.412 -21.785 1.00 61.99 170 PRO A O 1
ATOM 1058 N N . ALA A 1 137 ? -29.951 -51.810 -21.281 1.00 52.59 171 ALA A N 1
ATOM 1059 C CA . ALA A 1 137 ? -29.846 -52.100 -19.862 1.00 57.17 171 ALA A CA 1
ATOM 1060 C C . ALA A 1 137 ? -31.253 -52.203 -19.291 1.00 65.96 171 ALA A C 1
ATOM 1061 O O . ALA A 1 137 ? -32.197 -51.627 -19.853 1.00 69.18 171 ALA A O 1
ATOM 1063 N N . PRO A 1 138 ? -31.429 -52.930 -18.187 1.00 63.61 172 PRO A N 1
ATOM 1064 C CA . PRO A 1 138 ? -32.729 -52.918 -17.490 1.00 64.38 172 PRO A CA 1
ATOM 1065 C C . PRO A 1 138 ? -33.095 -51.512 -17.035 1.00 59.19 172 PRO A C 1
ATOM 1066 O O . PRO A 1 138 ? -32.295 -50.821 -16.404 1.00 60.30 172 PRO A O 1
ATOM 1070 N N . ARG A 1 139 ? -34.310 -51.085 -17.368 1.00 65.31 173 ARG A N 1
ATOM 1071 C CA . ARG A 1 139 ? -34.776 -49.782 -16.920 1.00 64.67 173 ARG A CA 1
ATOM 1072 C C . ARG A 1 139 ? -35.060 -49.832 -15.430 1.00 51.75 173 ARG A C 1
ATOM 1073 O O . ARG A 1 139 ? -35.503 -50.854 -14.895 1.00 57.59 173 ARG A O 1
ATOM 1075 N N . LEU A 1 140 ? -34.798 -48.754 -14.785 1.00 53.35 174 LEU A N 1
ATOM 1076 C CA . LEU A 1 140 ? -34.916 -48.640 -13.357 1.00 48.91 174 LEU A CA 1
ATOM 1077 C C . LEU A 1 140 ? -36.374 -48.377 -13.005 1.00 41.12 174 LEU A C 1
ATOM 1078 O O . LEU A 1 140 ? -37.133 -47.882 -13.830 1.00 49.30 174 LEU A O 1
ATOM 1083 N N . PRO A 1 141 ? -36.785 -48.676 -11.793 1.00 40.25 175 PRO A N 1
ATOM 1084 C CA . PRO A 1 141 ? -38.138 -48.343 -11.391 1.00 39.27 175 PRO A CA 1
ATOM 1085 C C . PRO A 1 141 ? -38.237 -46.861 -11.094 1.00 32.35 175 PRO A C 1
ATOM 1086 O O . PRO A 1 141 ? -37.221 -46.226 -10.789 1.00 29.22 175 PRO A O 1
ATOM 1090 N N . PRO A 1 142 ? -39.419 -46.263 -11.226 1.00 26.93 176 PRO A N 1
ATOM 1091 C CA . PRO A 1 142 ? -39.598 -44.883 -10.796 1.00 28.82 176 PRO A CA 1
ATOM 1092 C C . PRO A 1 142 ? -39.290 -44.714 -9.313 1.00 22.46 176 PRO A C 1
ATOM 1093 O O . PRO A 1 142 ? -39.650 -45.559 -8.480 1.00 24.85 176 PRO A O 1
ATOM 1097 N N . LEU A 1 143 ? -38.553 -43.621 -9.010 1.00 22.65 177 LEU A N 1
ATOM 1098 C CA . LEU A 1 143 ? -38.222 -43.248 -7.648 1.00 20.02 177 LEU A CA 1
ATOM 1099 C C . LEU A 1 143 ? -38.619 -41.804 -7.401 1.00 20.32 177 LEU A C 1
ATOM 1100 O O . LEU A 1 143 ? -38.638 -41.000 -8.327 1.00 22.56 177 LEU A O 1
ATOM 1105 N N . ILE A 1 144 ? -38.953 -41.472 -6.149 1.00 19.42 178 ILE A N 1
ATOM 1106 C CA . ILE A 1 144 ? -39.078 -40.061 -5.795 1.00 18.32 178 ILE A CA 1
ATOM 1107 C C . ILE A 1 144 ? -38.313 -39.812 -4.513 1.00 21.16 178 ILE A C 1
ATOM 1108 O O . ILE A 1 144 ? -38.058 -40.728 -3.717 1.00 21.98 178 ILE A O 1
ATOM 1113 N N . PHE A 1 145 ? -37.922 -38.542 -4.317 1.00 18.81 179 PHE A N 1
ATOM 1114 C CA . PHE A 1 145 ? -37.122 -38.153 -3.179 1.00 19.97 179 PHE A CA 1
ATOM 1115 C C . PHE A 1 145 ? -37.804 -37.003 -2.443 1.00 19.56 179 PHE A C 1
ATOM 1116 O O . PHE A 1 145 ? -38.604 -36.251 -3.020 1.00 23.50 179 PHE A O 1
ATOM 1124 N N . ASP A 1 146 ? -37.525 -36.906 -1.149 1.00 21.45 180 ASP A N 1
ATOM 1125 C CA . ASP A 1 146 ? -38.082 -35.809 -0.385 1.00 24.52 180 ASP A CA 1
ATOM 1126 C C . ASP A 1 146 ? -37.020 -34.914 0.228 1.00 24.07 180 ASP A C 1
ATOM 1127 O O . ASP A 1 146 ? -37.383 -34.009 0.992 1.00 25.64 180 ASP A O 1
ATOM 1132 N N . GLN A 1 147 ? -35.745 -35.110 -0.121 1.00 19.65 181 GLN A N 1
ATOM 1133 C CA . GLN A 1 147 ? -34.697 -34.336 0.512 1.00 18.07 181 GLN A CA 1
ATOM 1134 C C . GLN A 1 147 ? -34.515 -32.994 -0.191 1.00 17.88 181 GLN A C 1
ATOM 1135 O O . GLN A 1 147 ? -34.914 -32.800 -1.341 1.00 21.36 181 GLN A O 1
ATOM 1141 N N . SER A 1 148 ? -33.963 -32.059 0.565 1.00 19.43 182 SER A N 1
ATOM 1142 C CA . SER A 1 148 ? -33.694 -30.742 0.003 1.00 16.20 182 SER A CA 1
ATOM 1143 C C . SER A 1 148 ? -32.422 -30.214 0.638 1.00 18.78 182 SER A C 1
ATOM 1144 O O . SER A 1 148 ? -31.958 -30.722 1.678 1.00 19.68 182 SER A O 1
ATOM 1147 N N . TRP A 1 149 ? -31.861 -29.150 0.025 1.00 16.31 183 TRP A N 1
ATOM 1148 C CA . TRP A 1 149 ? -30.714 -28.500 0.657 1.00 16.31 183 TRP A CA 1
ATOM 1149 C C . TRP A 1 149 ? -30.718 -27.025 0.309 1.00 15.69 183 TRP A C 1
ATOM 1150 O O . TRP A 1 149 ? -31.363 -26.607 -0.644 1.00 18.18 183 TRP A O 1
ATOM 1161 N N . THR A 1 150 ? -29.912 -26.265 1.031 1.00 17.68 184 THR A N 1
ATOM 1162 C CA . THR A 1 150 ? -29.751 -24.832 0.768 1.00 17.75 184 THR A CA 1
ATOM 1163 C C . THR A 1 150 ? -28.418 -24.601 0.091 1.00 20.07 184 THR A C 1
ATOM 1164 O O . THR A 1 150 ? -27.361 -24.955 0.642 1.00 21.71 184 THR A O 1
ATOM 1168 N N . ALA A 1 151 ? -28.473 -24.098 -1.143 1.00 16.84 185 ALA A N 1
ATOM 1169 C CA . ALA A 1 151 ? -27.269 -23.860 -1.939 1.00 20.66 185 ALA A CA 1
ATOM 1170 C C . ALA A 1 151 ? -26.724 -22.478 -1.663 1.00 22.61 185 ALA A C 1
ATOM 1171 O O . ALA A 1 151 ? -27.404 -21.496 -1.974 1.00 21.26 185 ALA A O 1
ATOM 1173 N N . PRO A 1 152 ? -25.516 -22.336 -1.103 1.00 18.11 186 PRO A N 1
ATOM 1174 C CA . PRO A 1 152 ? -25.014 -21.002 -0.758 1.00 21.06 186 PRO A CA 1
ATOM 1175 C C . PRO A 1 152 ? -24.438 -20.230 -1.926 1.00 18.83 186 PRO A C 1
ATOM 1176 O O . PRO A 1 152 ? -24.243 -19.017 -1.765 1.00 20.99 186 PRO A O 1
ATOM 1180 N N . GLY A 1 153 ? -24.166 -20.868 -3.064 1.00 21.48 187 GLY A N 1
ATOM 1181 C CA . GLY A 1 153 ? -23.535 -20.121 -4.135 1.00 22.94 187 GLY A CA 1
ATOM 1182 C C . GLY A 1 153 ? -23.623 -20.908 -5.423 1.00 19.52 187 GLY A C 1
ATOM 1183 O O . GLY A 1 153 ? -24.132 -22.024 -5.464 1.00 21.67 187 GLY A O 1
ATOM 1184 N N . LEU A 1 154 ? -23.121 -20.274 -6.476 1.00 18.46 188 LEU A N 1
ATOM 1185 C CA . LEU A 1 154 ? -23.068 -20.828 -7.820 1.00 18.87 188 LEU A CA 1
ATOM 1186 C C . LEU A 1 154 ? -21.601 -21.084 -8.090 1.00 20.01 188 LEU A C 1
ATOM 1187 O O . LEU A 1 154 ? -20.764 -20.291 -7.650 1.00 24.21 188 LEU A O 1
ATOM 1192 N N . THR A 1 155 ? -21.281 -22.188 -8.750 1.00 17.82 189 THR A N 1
ATOM 1193 C CA . THR A 1 155 ? -19.868 -22.498 -8.965 1.00 19.65 189 THR A CA 1
ATOM 1194 C C . THR A 1 155 ? -19.565 -22.495 -10.460 1.00 19.15 189 THR A C 1
ATOM 1195 O O . THR A 1 155 ? -20.332 -23.028 -11.264 1.00 19.98 189 THR A O 1
ATOM 1199 N N . LEU A 1 156 ? -18.394 -21.931 -10.824 1.00 20.17 190 LEU A N 1
ATOM 1200 C CA . LEU A 1 156 ? -17.884 -22.080 -12.181 1.00 20.83 190 LEU A CA 1
ATOM 1201 C C . LEU A 1 156 ? -16.810 -23.165 -12.165 1.00 21.90 190 LEU A C 1
ATOM 1202 O O . LEU A 1 156 ? -15.815 -23.031 -11.461 1.00 23.33 190 LEU A O 1
ATOM 1207 N N . TYR A 1 157 ? -17.052 -24.259 -12.880 1.00 21.45 191 TYR A N 1
ATOM 1208 C CA . TYR A 1 157 ? -16.157 -25.415 -12.944 1.00 21.03 191 TYR A CA 1
ATOM 1209 C C . TYR A 1 157 ? -15.420 -25.438 -14.264 1.00 22.23 191 TYR A C 1
ATOM 1210 O O . TYR A 1 157 ? -15.938 -24.994 -15.300 1.00 23.08 191 TYR A O 1
ATOM 1219 N N . ARG A 1 158 ? -14.232 -26.037 -14.248 1.00 23.96 192 ARG A N 1
ATOM 1220 C CA . ARG A 1 158 ? -13.567 -26.441 -15.474 1.00 24.03 192 ARG A CA 1
ATOM 1221 C C . ARG A 1 158 ? -13.568 -27.962 -15.528 1.00 28.98 192 ARG A C 1
ATOM 1222 O O . ARG A 1 158 ? -13.286 -28.618 -14.527 1.00 29.18 192 ARG A O 1
ATOM 1230 N N . SER A 1 159 ? -13.833 -28.511 -16.703 1.00 26.95 193 SER A N 1
ATOM 1231 C CA . SER A 1 159 ? -13.783 -29.948 -16.921 1.00 32.08 193 SER A CA 1
ATOM 1232 C C . SER A 1 159 ? -12.487 -30.355 -17.608 1.00 35.69 193 SER A C 1
ATOM 1233 O O . SER A 1 159 ? -12.088 -29.765 -18.613 1.00 33.15 193 SER A O 1
ATOM 1236 N N . ILE A 1 160 ? -11.820 -31.364 -17.057 1.00 38.43 194 ILE A N 1
ATOM 1237 C CA . ILE A 1 160 ? -10.590 -31.885 -17.645 1.00 46.36 194 ILE A CA 1
ATOM 1238 C C . ILE A 1 160 ? -10.768 -33.377 -17.863 1.00 45.86 194 ILE A C 1
ATOM 1239 O O . ILE A 1 160 ? -11.309 -34.072 -16.998 1.00 55.43 194 ILE A O 1
ATOM 1244 N N . LEU A 1 161 ? -10.390 -33.855 -19.046 1.00 56.88 195 LEU A N 1
ATOM 1245 C CA . LEU A 1 161 ? -10.699 -35.229 -19.420 1.00 64.33 195 LEU A CA 1
ATOM 1246 C C . LEU A 1 161 ? -9.621 -36.174 -18.893 1.00 62.40 195 LEU A C 1
ATOM 1247 O O . LEU A 1 161 ? -8.427 -35.884 -18.981 1.00 55.04 195 LEU A O 1
ATOM 1252 N N . ARG A 1 162 ? -10.053 -37.292 -18.310 1.00 66.30 196 ARG A N 1
ATOM 1253 C CA . ARG A 1 162 ? -9.135 -38.318 -17.819 1.00 66.34 196 ARG A CA 1
ATOM 1254 C C . ARG A 1 162 ? -9.637 -39.693 -18.240 1.00 65.33 196 ARG A C 1
ATOM 1255 O O . ARG A 1 162 ? -10.787 -39.855 -18.662 1.00 67.39 196 ARG A O 1
ATOM 1257 N N . LYS A 1 163 ? -8.759 -40.696 -18.105 1.00 67.53 197 LYS A N 1
ATOM 1258 C CA . LYS A 1 163 ? -9.125 -42.056 -18.496 1.00 65.83 197 LYS A CA 1
ATOM 1259 C C . LYS A 1 163 ? -10.314 -42.564 -17.687 1.00 72.81 197 LYS A C 1
ATOM 1260 O O . LYS A 1 163 ? -11.232 -43.181 -18.241 1.00 78.15 197 LYS A O 1
ATOM 1262 N N . THR A 1 164 ? -10.327 -42.300 -16.375 1.00 70.40 198 THR A N 1
ATOM 1263 C CA . THR A 1 164 ? -11.462 -42.707 -15.547 1.00 62.00 198 THR A CA 1
ATOM 1264 C C . THR A 1 164 ? -12.727 -41.963 -15.954 1.00 66.88 198 THR A C 1
ATOM 1265 O O . THR A 1 164 ? -13.843 -42.467 -15.787 1.00 77.84 198 THR A O 1
ATOM 1267 N N . GLY A 1 165 ? -12.570 -40.766 -16.494 1.00 64.86 199 GLY A N 1
ATOM 1268 C CA . GLY A 1 165 ? -13.685 -39.908 -16.784 1.00 63.93 199 GLY A CA 1
ATOM 1269 C C . GLY A 1 165 ? -13.277 -38.466 -16.602 1.00 59.99 199 GLY A C 1
ATOM 1270 O O . GLY A 1 165 ? -12.129 -38.153 -16.266 1.00 60.23 199 GLY A O 1
ATOM 1271 N N . PRO A 1 166 ? -14.205 -37.554 -16.834 1.00 59.94 200 PRO A N 1
ATOM 1272 C CA . PRO A 1 166 ? -13.898 -36.144 -16.603 1.00 61.47 200 PRO A CA 1
ATOM 1273 C C . PRO A 1 166 ? -13.663 -35.883 -15.119 1.00 57.41 200 PRO A C 1
ATOM 1274 O O . PRO A 1 166 ? -14.273 -36.508 -14.248 1.00 64.71 200 PRO A O 1
ATOM 1278 N N . ILE A 1 167 ? -12.748 -34.961 -14.839 1.00 57.37 201 ILE A N 1
ATOM 1279 C CA . ILE A 1 167 ? -12.565 -34.418 -13.499 1.00 55.82 201 ILE A CA 1
ATOM 1280 C C . ILE A 1 167 ? -12.913 -32.931 -13.521 1.00 46.16 201 ILE A C 1
ATOM 1281 O O . ILE A 1 167 ? -12.586 -32.222 -14.481 1.00 42.80 201 ILE A O 1
ATOM 1286 N N . TYR A 1 168 ? -13.537 -32.462 -12.449 1.00 38.14 202 TYR A N 1
ATOM 1287 C CA . TYR A 1 168 ? -14.024 -31.089 -12.348 1.00 40.19 202 TYR A CA 1
ATOM 1288 C C . TYR A 1 168 ? -13.162 -30.319 -11.349 1.00 56.69 202 TYR A C 1
ATOM 1289 O O . TYR A 1 168 ? -12.865 -30.818 -10.259 1.00 58.67 202 TYR A O 1
ATOM 1298 N N . GLU A 1 169 ? -12.725 -29.128 -11.736 1.00 34.90 203 GLU A N 1
ATOM 1299 C CA . GLU A 1 169 ? -11.939 -28.256 -10.873 1.00 35.36 203 GLU A CA 1
ATOM 1300 C C . GLU A 1 169 ? -12.705 -26.964 -10.670 1.00 37.04 203 GLU A C 1
ATOM 1301 O O . GLU A 1 169 ? -13.161 -26.357 -11.652 1.00 32.20 203 GLU A O 1
ATOM 1307 N N . VAL A 1 170 ? -12.862 -26.555 -9.411 1.00 30.56 204 VAL A N 1
ATOM 1308 C CA . VAL A 1 170 ? -13.533 -25.286 -9.125 1.00 26.02 204 VAL A CA 1
ATOM 1309 C C . VAL A 1 170 ? -12.664 -24.140 -9.623 1.00 26.99 204 VAL A C 1
ATOM 1310 O O . VAL A 1 170 ? -11.491 -24.004 -9.241 1.00 32.01 204 VAL A O 1
ATOM 1314 N N . GLN A 1 171 ? -13.237 -23.291 -10.479 1.00 26.43 205 GLN A N 1
ATOM 1315 C CA . GLN A 1 171 ? -12.569 -22.078 -10.938 1.00 25.40 205 GLN A CA 1
ATOM 1316 C C . GLN A 1 171 ? -12.900 -20.886 -10.066 1.00 33.71 205 GLN A C 1
ATOM 1317 O O . GLN A 1 171 ? -12.024 -20.081 -9.743 1.00 33.94 205 GLN A O 1
ATOM 1323 N N . SER A 1 172 ? -14.165 -20.748 -9.697 1.00 30.48 206 SER A N 1
ATOM 1324 C CA . SER A 1 172 ? -14.597 -19.642 -8.867 1.00 28.78 206 SER A CA 1
ATOM 1325 C C . SER A 1 172 ? -15.946 -20.010 -8.282 1.00 28.51 206 SER A C 1
ATOM 1326 O O . SER A 1 172 ? -16.670 -20.826 -8.845 1.00 26.20 206 SER A O 1
ATOM 1329 N N . THR A 1 173 ? -16.259 -19.448 -7.123 1.00 27.51 207 THR A N 1
ATOM 1330 C CA . THR A 1 173 ? -17.590 -19.592 -6.562 1.00 24.21 207 THR A CA 1
ATOM 1331 C C . THR A 1 173 ? -18.191 -18.208 -6.376 1.00 24.05 207 THR A C 1
ATOM 1332 O O . THR A 1 173 ? -17.466 -17.229 -6.159 1.00 29.70 207 THR A O 1
ATOM 1336 N N . PHE A 1 174 ? -19.508 -18.125 -6.518 1.00 22.94 208 PHE A N 1
ATOM 1337 C CA . PHE A 1 174 ? -20.214 -16.838 -6.460 1.00 24.95 208 PHE A CA 1
ATOM 1338 C C . PHE A 1 174 ? -21.317 -16.962 -5.426 1.00 24.02 208 PHE A C 1
ATOM 1339 O O . PHE A 1 174 ? -22.273 -17.707 -5.632 1.00 23.48 208 PHE A O 1
ATOM 1347 N N . ARG A 1 175 ? -21.164 -16.271 -4.295 1.00 23.91 209 ARG A N 1
ATOM 1348 C CA . ARG A 1 175 ? -22.112 -16.440 -3.199 1.00 23.11 209 ARG A CA 1
ATOM 1349 C C . ARG A 1 175 ? -23.432 -15.738 -3.506 1.00 20.94 209 ARG A C 1
ATOM 1350 O O . ARG A 1 175 ? -23.443 -14.615 -4.022 1.00 24.64 209 ARG A O 1
ATOM 1358 N N . PHE A 1 176 ? -24.533 -16.376 -3.122 1.00 20.79 210 PHE A N 1
ATOM 1359 C CA . PHE A 1 176 ? -25.840 -15.712 -3.131 1.00 20.94 210 PHE A CA 1
ATOM 1360 C C . PHE A 1 176 ? -25.892 -14.778 -1.931 1.00 24.21 210 PHE A C 1
ATOM 1361 O O . PHE A 1 176 ? -25.954 -15.231 -0.773 1.00 27.94 210 PHE A O 1
ATOM 1369 N N . ARG A 1 177 ? -25.868 -13.471 -2.188 1.00 24.32 211 ARG A N 1
ATOM 1370 C CA . ARG A 1 177 ? -25.704 -12.494 -1.129 1.00 24.52 211 ARG A CA 1
ATOM 1371 C C . ARG A 1 177 ? -26.976 -11.715 -0.859 1.00 27.29 211 ARG A C 1
ATOM 1372 O O . ARG A 1 177 ? -26.962 -10.747 -0.092 1.00 32.19 211 ARG A O 1
ATOM 1380 N N . GLY A 1 178 ? -28.093 -12.125 -1.447 1.00 26.22 212 GLY A N 1
ATOM 1381 C CA . GLY A 1 178 ? -29.315 -11.330 -1.355 1.00 30.44 212 GLY A CA 1
ATOM 1382 C C . GLY A 1 178 ? -30.247 -11.895 -0.314 1.00 39.92 212 GLY A C 1
ATOM 1383 O O . GLY A 1 178 ? -29.868 -12.738 0.508 1.00 34.62 212 GLY A O 1
ATOM 1384 N N . SER A 1 179 ? -31.508 -11.448 -0.381 1.00 44.98 213 SER A N 1
ATOM 1385 C CA . SER A 1 179 ? -32.573 -12.009 0.438 1.00 54.05 213 SER A CA 1
ATOM 1386 C C . SER A 1 179 ? -33.872 -12.059 -0.364 1.00 60.08 213 SER A C 1
ATOM 1387 O O . SER A 1 179 ? -34.041 -11.352 -1.367 1.00 55.82 213 SER A O 1
ATOM 1390 N N . ALA A 1 180 ? -34.796 -12.906 0.094 1.00 50.09 214 ALA A N 1
ATOM 1391 C CA . ALA A 1 180 ? -36.132 -12.984 -0.491 1.00 50.14 214 ALA A CA 1
ATOM 1392 C C . ALA A 1 180 ? -37.166 -12.185 0.288 1.00 54.56 214 ALA A C 1
ATOM 1393 O O . ALA A 1 180 ? -38.332 -12.149 -0.117 1.00 43.45 214 ALA A O 1
ATOM 1395 N N . SER A 1 181 ? -36.765 -11.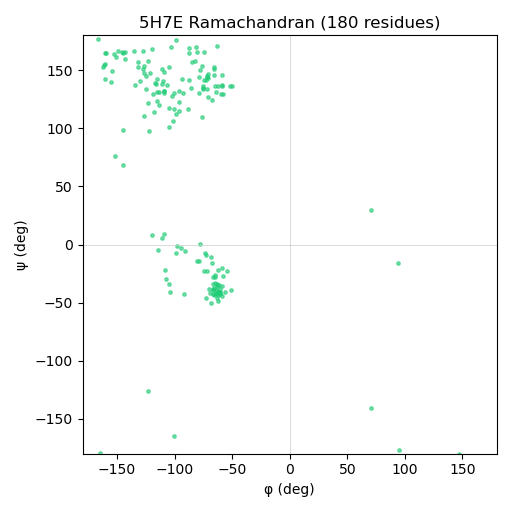549 1.392 1.00 52.78 215 SER A N 1
ATOM 1396 C CA . SER A 1 181 ? -37.624 -10.662 2.167 1.00 56.44 215 SER A CA 1
ATOM 1397 C C . SER A 1 181 ? -37.150 -9.214 2.149 1.00 58.28 215 SER A C 1
ATOM 1398 O O . SER A 1 181 ? -37.850 -8.339 2.681 1.00 61.96 215 SER A O 1
ATOM 1401 N N . GLN A 1 182 ? -35.997 -8.927 1.549 1.00 60.24 216 GLN A N 1
ATOM 1402 C CA . GLN A 1 182 ? -35.526 -7.538 1.472 1.00 67.68 216 GLN A CA 1
ATOM 1403 C C . GLN A 1 182 ? -34.553 -7.361 0.321 1.00 61.36 216 GLN A C 1
ATOM 1404 O O . GLN A 1 182 ? -33.565 -8.082 0.233 1.00 74.85 216 GLN A O 1
#